Protein AF-A0A4Y1Z968-F1 (afdb_monomer_lite)

Radius of gyration: 18.87 Å; chains: 1; bounding box: 41×51×51 Å

Foldseek 3Di:
DFAWDWDDLPQDTDTAGWDDWDADPVRHTFWTFGDAPDWDWGQAPFGIATFHRTFGADPVSDTFDTAGPAWDWTAALQGTATFHDPPPPSPHNNDYAWGADPVRHTFKHWGQWKWKWKQALVRDTDIAHWDWDQDPVPRPDTDTHTWMWGDDPVVQWIWIDNPPDTDIGGSPRMHIDMDTDDDPVPPDDPVNCPPDPPPVPDDDD

pLDDT: mean 87.81, std 15.98, range [29.86, 98.5]

Structure (mmCIF, N/CA/C/O backbone):
data_AF-A0A4Y1Z968-F1
#
_entry.id   AF-A0A4Y1Z968-F1
#
loop_
_atom_site.group_PDB
_atom_site.id
_atom_site.type_symbol
_atom_site.label_atom_id
_atom_site.label_alt_id
_atom_site.label_comp_id
_atom_site.label_asym_id
_atom_site.label_entity_id
_atom_site.label_seq_id
_atom_site.pdbx_PDB_ins_code
_atom_site.Cartn_x
_atom_site.Cartn_y
_atom_site.Cartn_z
_atom_site.occupancy
_atom_site.B_iso_or_equiv
_atom_site.auth_seq_id
_atom_site.auth_comp_id
_atom_site.auth_asym_id
_atom_site.auth_atom_id
_atom_site.pdbx_PDB_model_num
ATOM 1 N N . MET A 1 1 ? 20.801 8.701 -24.330 1.00 54.19 1 MET A N 1
ATOM 2 C CA . MET A 1 1 ? 19.571 8.103 -24.886 1.00 54.19 1 MET A CA 1
ATOM 3 C C . MET A 1 1 ? 19.069 7.093 -23.875 1.00 54.19 1 MET A C 1
ATOM 5 O O . MET A 1 1 ? 19.786 6.142 -23.599 1.00 54.19 1 MET A O 1
ATOM 9 N N . GLN A 1 2 ? 17.920 7.345 -23.254 1.00 78.19 2 GLN A N 1
ATOM 10 C CA . GLN A 1 2 ? 17.302 6.386 -22.341 1.00 78.19 2 GLN A CA 1
ATOM 11 C C . GLN A 1 2 ? 16.386 5.481 -23.170 1.00 78.19 2 GLN A C 1
ATOM 13 O O . GLN A 1 2 ? 15.552 5.982 -23.922 1.00 78.19 2 GLN A O 1
ATOM 18 N N . ILE A 1 3 ? 16.610 4.168 -23.112 1.00 90.75 3 ILE A N 1
ATOM 19 C CA . ILE A 1 3 ? 15.850 3.190 -23.896 1.00 90.75 3 ILE A CA 1
ATOM 20 C C . ILE A 1 3 ? 14.833 2.533 -22.959 1.00 90.75 3 ILE A C 1
ATOM 22 O O . ILE A 1 3 ? 15.246 1.935 -21.965 1.00 90.75 3 ILE A O 1
ATOM 26 N N . PRO A 1 4 ? 13.525 2.622 -23.249 1.00 95.12 4 PRO A N 1
ATOM 27 C CA . PRO A 1 4 ? 12.516 1.966 -22.432 1.00 95.12 4 PRO A CA 1
ATOM 28 C C . PRO A 1 4 ? 12.614 0.448 -22.566 1.00 95.12 4 PRO A C 1
ATOM 30 O O . PRO A 1 4 ? 12.749 -0.085 -23.672 1.00 95.12 4 PRO A O 1
ATOM 33 N N . LEU A 1 5 ? 12.498 -0.242 -21.436 1.00 96.56 5 LEU A N 1
ATOM 34 C CA . LEU A 1 5 ? 12.487 -1.699 -21.358 1.00 96.56 5 LEU A CA 1
ATOM 35 C C . LEU A 1 5 ? 11.046 -2.201 -21.320 1.00 96.56 5 LEU A C 1
ATOM 37 O O . LEU A 1 5 ? 10.151 -1.515 -20.831 1.00 96.56 5 LEU A O 1
ATOM 41 N N . THR A 1 6 ? 10.816 -3.393 -21.867 1.00 97.00 6 THR A N 1
ATOM 42 C CA . THR A 1 6 ? 9.514 -4.070 -21.807 1.00 97.00 6 THR A CA 1
ATOM 43 C C . THR A 1 6 ? 9.616 -5.257 -20.867 1.00 97.00 6 THR A C 1
ATOM 45 O O . THR A 1 6 ? 10.515 -6.079 -21.027 1.00 97.00 6 THR A O 1
ATOM 48 N N . PHE A 1 7 ? 8.677 -5.355 -19.930 1.00 96.12 7 PHE A N 1
ATOM 49 C CA . PHE A 1 7 ? 8.547 -6.488 -19.019 1.00 96.12 7 PHE A CA 1
ATOM 50 C C . PHE A 1 7 ? 7.208 -7.173 -19.239 1.00 96.12 7 PHE A C 1
ATOM 52 O O . PHE A 1 7 ? 6.200 -6.514 -19.501 1.00 96.12 7 PHE A O 1
ATOM 59 N N . ASP A 1 8 ? 7.216 -8.493 -19.103 1.00 95.12 8 ASP A N 1
ATOM 60 C CA . ASP A 1 8 ? 6.032 -9.341 -19.076 1.00 95.12 8 ASP A CA 1
ATOM 61 C C . ASP A 1 8 ? 6.202 -10.324 -17.913 1.00 95.12 8 ASP A C 1
ATOM 63 O O . ASP A 1 8 ? 7.074 -11.191 -17.948 1.00 95.12 8 ASP A O 1
ATOM 67 N N . LEU A 1 9 ? 5.441 -10.106 -16.840 1.00 90.75 9 LEU A N 1
ATOM 68 C CA . LEU A 1 9 ? 5.544 -10.844 -15.574 1.00 90.75 9 LEU A CA 1
ATOM 69 C C . LEU A 1 9 ? 4.302 -11.711 -15.314 1.00 90.75 9 LEU A C 1
ATOM 71 O O . LEU A 1 9 ? 4.049 -12.121 -14.185 1.00 90.75 9 LEU A O 1
ATOM 75 N N . GLY A 1 10 ? 3.472 -11.947 -16.335 1.00 85.69 10 GLY A N 1
ATOM 76 C CA . GLY A 1 10 ? 2.240 -12.736 -16.236 1.00 85.69 10 GLY A CA 1
ATOM 77 C C . GLY A 1 10 ? 1.051 -11.993 -15.611 1.00 85.69 10 GLY A C 1
ATOM 78 O O . GLY A 1 10 ? -0.050 -12.058 -16.150 1.00 85.69 10 GLY A O 1
ATOM 79 N N . PHE A 1 11 ? 1.252 -11.241 -14.522 1.00 83.56 11 PHE A N 1
ATOM 80 C CA . PHE A 1 11 ? 0.207 -10.386 -13.925 1.00 83.56 11 PHE A CA 1
ATOM 81 C C . PHE A 1 11 ? 0.208 -8.952 -14.484 1.00 83.56 11 PHE A C 1
ATOM 83 O O . PHE A 1 11 ? -0.772 -8.218 -14.340 1.00 83.56 11 PHE A O 1
ATOM 90 N N . ILE A 1 12 ? 1.300 -8.555 -15.142 1.00 92.25 12 ILE A N 1
ATOM 91 C CA . ILE A 1 12 ? 1.469 -7.243 -15.761 1.00 92.25 12 ILE A CA 1
ATOM 92 C C . ILE A 1 12 ? 2.382 -7.338 -16.985 1.00 92.25 12 ILE A C 1
ATOM 94 O O . ILE A 1 12 ? 3.384 -8.055 -16.977 1.00 92.25 12 ILE A O 1
ATOM 98 N N . ARG A 1 13 ? 2.057 -6.554 -18.016 1.00 95.38 13 ARG A N 1
ATOM 99 C CA . ARG A 1 13 ? 2.953 -6.251 -19.130 1.00 95.38 13 ARG A CA 1
ATOM 100 C C . ARG A 1 13 ? 3.028 -4.743 -19.312 1.00 95.38 13 ARG A C 1
ATOM 102 O O . ARG A 1 13 ? 1.995 -4.096 -19.467 1.00 95.38 13 ARG A O 1
ATOM 109 N N . PHE A 1 14 ? 4.233 -4.186 -19.306 1.00 96.38 14 PHE A N 1
ATOM 110 C CA . PHE A 1 14 ? 4.437 -2.742 -19.426 1.00 96.38 14 PHE A CA 1
ATOM 111 C C . PHE A 1 14 ? 5.738 -2.407 -20.152 1.00 96.38 14 PHE A C 1
ATOM 113 O O . PHE A 1 14 ? 6.630 -3.245 -20.299 1.00 96.38 14 PHE A O 1
ATOM 120 N N . LYS A 1 15 ? 5.828 -1.157 -20.608 1.00 97.19 15 LYS A N 1
ATOM 121 C CA . LYS A 1 15 ? 7.019 -0.575 -21.219 1.00 97.19 15 LYS A CA 1
ATOM 122 C C . LYS A 1 15 ? 7.285 0.778 -20.570 1.00 97.19 15 LYS A C 1
ATOM 124 O O . LYS A 1 15 ? 6.412 1.634 -20.638 1.00 97.19 15 LYS A O 1
ATOM 129 N N . ALA A 1 16 ? 8.457 0.945 -19.964 1.00 97.00 16 ALA A N 1
ATOM 130 C CA . ALA A 1 16 ? 8.825 2.156 -19.229 1.00 97.00 16 ALA A CA 1
ATOM 131 C C . ALA A 1 16 ? 10.347 2.355 -19.211 1.00 97.00 16 ALA A C 1
ATOM 133 O O . ALA A 1 16 ? 11.117 1.415 -19.448 1.00 97.00 16 ALA A O 1
ATOM 134 N N . LEU A 1 17 ? 10.789 3.575 -18.917 1.00 97.12 17 LEU A N 1
ATOM 135 C CA . LEU A 1 17 ? 12.163 3.833 -18.496 1.00 97.12 17 LEU A CA 1
ATOM 136 C C . LEU A 1 17 ? 12.394 3.297 -17.076 1.00 97.12 17 LEU A C 1
ATOM 138 O O . LEU A 1 17 ? 11.550 3.446 -16.194 1.00 97.12 17 LEU A O 1
ATOM 142 N N . ILE A 1 18 ? 13.548 2.667 -16.853 1.00 95.50 18 ILE A N 1
ATOM 143 C CA . ILE A 1 18 ? 13.861 1.945 -15.613 1.00 95.50 18 ILE A CA 1
ATOM 144 C C . ILE A 1 18 ? 15.130 2.519 -14.997 1.00 95.50 18 ILE A C 1
ATOM 146 O O . ILE A 1 18 ? 16.144 2.654 -15.682 1.00 95.50 18 ILE A O 1
ATOM 150 N N . SER A 1 19 ? 15.075 2.816 -13.702 1.00 94.19 19 SER A N 1
ATOM 151 C CA . SER A 1 19 ? 16.232 3.257 -12.918 1.00 94.19 19 SER A CA 1
ATOM 152 C C . SER A 1 19 ? 17.032 2.073 -12.383 1.00 94.19 19 SER A C 1
ATOM 154 O O . SER A 1 19 ? 18.259 2.106 -12.375 1.00 94.19 19 SER A O 1
ATOM 156 N N . CYS A 1 20 ? 16.342 1.029 -11.915 1.00 94.50 20 CYS A N 1
ATOM 157 C CA . CYS A 1 20 ? 16.971 -0.117 -11.266 1.00 94.50 20 CYS A CA 1
ATOM 158 C C . CYS A 1 20 ? 16.104 -1.376 -11.387 1.00 94.50 20 CYS A C 1
ATOM 160 O O . CYS A 1 20 ? 14.877 -1.298 -11.326 1.00 94.50 20 CYS A O 1
ATOM 162 N N . VAL A 1 21 ? 16.750 -2.536 -11.506 1.00 95.75 21 VAL A N 1
ATOM 163 C CA . VAL A 1 21 ? 16.129 -3.850 -11.306 1.00 95.75 21 VAL A CA 1
ATOM 164 C C . VAL A 1 21 ? 16.927 -4.567 -10.224 1.00 95.75 21 VAL A C 1
ATOM 166 O O . VAL A 1 21 ? 18.123 -4.802 -10.398 1.00 95.75 21 VAL A O 1
ATOM 169 N N . ALA A 1 22 ? 16.276 -4.910 -9.115 1.00 96.12 22 ALA A N 1
ATOM 170 C CA . ALA A 1 22 ? 16.875 -5.721 -8.063 1.00 96.12 22 ALA A CA 1
ATOM 171 C C . ALA A 1 22 ? 16.480 -7.188 -8.248 1.00 96.12 22 ALA A C 1
ATOM 173 O O . ALA A 1 22 ? 15.349 -7.490 -8.634 1.00 96.12 22 ALA A O 1
ATOM 174 N N . LEU A 1 23 ? 17.399 -8.101 -7.934 1.00 96.88 23 LEU A N 1
ATOM 175 C CA . LEU A 1 23 ? 17.188 -9.544 -8.039 1.00 96.88 23 LEU A CA 1
ATOM 176 C C . LEU A 1 23 ? 17.302 -10.212 -6.667 1.00 96.88 23 LEU A C 1
ATOM 178 O O . LEU A 1 23 ? 18.080 -9.790 -5.807 1.00 96.88 23 LEU A O 1
ATOM 182 N N . TRP A 1 24 ? 16.552 -11.290 -6.482 1.00 96.75 24 TRP A N 1
ATOM 183 C CA . TRP A 1 24 ? 16.793 -12.267 -5.430 1.00 96.75 24 TRP A CA 1
ATOM 184 C C . TRP A 1 24 ? 18.044 -13.100 -5.742 1.00 96.75 24 TRP A C 1
ATOM 186 O O . TRP A 1 24 ? 18.586 -13.073 -6.848 1.00 96.75 24 TRP A O 1
ATOM 196 N N . LYS A 1 25 ? 18.517 -13.875 -4.758 1.00 96.69 25 LYS A N 1
ATOM 197 C CA . LYS A 1 25 ? 19.730 -14.703 -4.906 1.00 96.69 25 LYS A CA 1
ATOM 198 C C . LYS A 1 25 ? 19.618 -15.766 -6.002 1.00 96.69 25 LYS A C 1
ATOM 200 O O . LYS A 1 25 ? 20.639 -16.171 -6.543 1.00 96.69 25 LYS A O 1
ATOM 205 N N . ASP A 1 26 ? 18.407 -16.226 -6.299 1.00 96.62 26 ASP A N 1
ATOM 206 C CA . ASP A 1 26 ? 18.127 -17.201 -7.358 1.00 96.62 26 ASP A CA 1
ATOM 207 C C . ASP A 1 26 ? 17.988 -16.564 -8.753 1.00 96.62 26 ASP A C 1
ATOM 209 O O . ASP A 1 26 ? 17.758 -17.274 -9.729 1.00 96.62 26 ASP A O 1
ATOM 213 N N . GLY A 1 27 ? 18.137 -15.239 -8.858 1.00 95.62 27 GLY A N 1
ATOM 214 C CA . GLY A 1 27 ? 18.009 -14.488 -10.105 1.00 95.62 27 GLY A CA 1
ATOM 215 C C . GLY A 1 27 ? 16.581 -14.058 -10.446 1.00 95.62 27 GLY A C 1
ATOM 216 O O . GLY A 1 27 ? 16.400 -13.359 -11.442 1.00 95.62 27 GLY A O 1
ATOM 217 N N . SER A 1 28 ? 15.574 -14.420 -9.643 1.00 95.88 28 SER A N 1
ATOM 218 C CA . SER A 1 28 ? 14.214 -13.896 -9.811 1.00 95.88 28 SER A CA 1
ATOM 219 C C . SER A 1 28 ? 14.153 -12.396 -9.493 1.00 95.88 28 SER A C 1
ATOM 221 O O . SER A 1 28 ? 14.960 -11.870 -8.724 1.00 95.88 28 SER A O 1
ATOM 223 N N . ILE A 1 29 ? 13.212 -11.675 -10.109 1.00 96.38 29 ILE A N 1
ATOM 224 C CA . ILE A 1 29 ? 13.069 -10.226 -9.909 1.00 96.38 29 ILE A CA 1
ATOM 225 C C .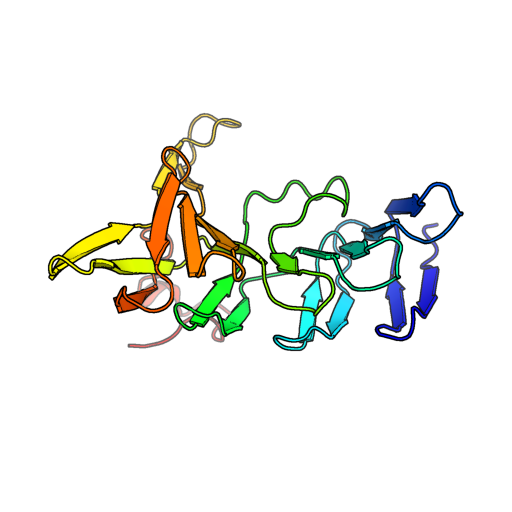 ILE A 1 29 ? 12.534 -9.961 -8.502 1.00 96.38 29 ILE A C 1
ATOM 227 O O . ILE A 1 29 ? 11.497 -10.491 -8.114 1.00 96.38 29 ILE A O 1
ATOM 231 N N . ARG A 1 30 ? 13.234 -9.102 -7.761 1.00 96.94 30 ARG A N 1
ATOM 232 C CA . ARG A 1 30 ? 12.814 -8.605 -6.449 1.00 96.94 30 ARG A CA 1
ATOM 233 C C . ARG A 1 30 ? 12.056 -7.293 -6.555 1.00 96.94 30 ARG A C 1
ATOM 235 O O . ARG A 1 30 ? 11.047 -7.122 -5.886 1.00 96.94 30 ARG A O 1
ATOM 242 N N . SER A 1 31 ? 12.533 -6.363 -7.370 1.00 96.94 31 SER A N 1
ATOM 243 C CA . SER A 1 31 ? 11.847 -5.092 -7.586 1.00 96.94 31 SER A CA 1
ATOM 244 C C . SER A 1 31 ? 12.264 -4.460 -8.902 1.00 96.94 31 SER A C 1
ATOM 246 O O . SER A 1 31 ? 13.355 -4.710 -9.426 1.00 96.94 31 SER A O 1
ATOM 248 N N . ILE A 1 32 ? 11.374 -3.635 -9.442 1.00 96.88 32 ILE A N 1
ATOM 249 C CA . ILE A 1 32 ? 11.642 -2.803 -10.612 1.00 96.88 32 ILE A CA 1
ATOM 250 C C . ILE A 1 32 ? 11.371 -1.368 -10.199 1.00 96.88 32 ILE A C 1
ATOM 252 O O . ILE A 1 32 ? 10.239 -1.028 -9.873 1.00 96.88 32 ILE A O 1
ATOM 256 N N . THR A 1 33 ? 12.410 -0.536 -10.221 1.00 96.75 33 THR A N 1
ATOM 257 C CA . THR A 1 33 ? 12.315 0.898 -9.942 1.00 96.75 33 THR A CA 1
ATOM 258 C C . THR A 1 33 ? 12.200 1.662 -11.254 1.00 96.75 33 THR A C 1
ATOM 260 O O . THR A 1 33 ? 13.087 1.585 -12.108 1.00 96.75 33 THR A O 1
ATOM 263 N N . LEU A 1 34 ? 11.113 2.403 -11.413 1.00 96.06 34 LEU A N 1
ATOM 264 C CA . LEU A 1 34 ? 10.825 3.221 -12.581 1.00 96.06 34 LEU A CA 1
ATOM 265 C C . LEU A 1 34 ? 11.700 4.477 -12.615 1.00 96.06 34 LEU A C 1
ATOM 267 O O . LEU A 1 34 ? 12.210 4.946 -11.594 1.00 96.06 34 LEU A O 1
ATOM 271 N N . PHE A 1 35 ? 11.899 5.024 -13.808 1.00 95.00 35 PHE A N 1
ATOM 272 C CA . PHE A 1 35 ? 12.502 6.344 -13.950 1.00 95.00 35 PHE A CA 1
ATOM 273 C C . PHE A 1 35 ? 11.551 7.429 -13.417 1.00 95.00 35 PHE A C 1
ATOM 275 O O . PHE A 1 35 ? 10.335 7.278 -13.555 1.00 95.00 35 PHE A O 1
ATOM 282 N N . PRO A 1 36 ? 12.050 8.522 -12.809 1.00 92.25 36 PRO A N 1
ATOM 283 C CA . PRO A 1 36 ? 11.187 9.604 -12.347 1.00 92.25 36 PRO A CA 1
ATOM 284 C C . PRO A 1 36 ? 10.221 10.095 -13.437 1.00 92.25 36 PRO A C 1
ATOM 286 O O . PRO A 1 36 ? 10.636 10.400 -14.554 1.00 92.25 36 PRO A O 1
ATOM 289 N N . GLY A 1 37 ? 8.931 10.168 -13.100 1.00 92.06 37 GLY A N 1
ATOM 290 C CA . GLY A 1 37 ? 7.851 10.567 -14.013 1.00 92.06 37 GLY A CA 1
ATOM 291 C C . GLY A 1 37 ? 7.184 9.417 -14.778 1.00 92.06 37 GLY A C 1
ATOM 292 O O . GLY A 1 37 ? 6.096 9.613 -15.313 1.00 92.06 37 GLY A O 1
ATOM 293 N N . GLU A 1 38 ? 7.774 8.221 -14.798 1.00 95.88 38 GLU A N 1
ATOM 294 C CA . GLU A 1 38 ? 7.121 7.030 -15.346 1.00 95.88 38 GLU A CA 1
ATOM 295 C C . GLU A 1 38 ? 6.018 6.530 -14.409 1.00 95.88 38 GLU A C 1
ATOM 297 O O . GLU A 1 38 ? 6.172 6.492 -13.184 1.00 95.88 38 GLU A O 1
ATOM 302 N N . VAL A 1 39 ? 4.908 6.104 -15.011 1.00 96.75 39 VAL A N 1
ATOM 303 C CA . VAL A 1 39 ? 3.757 5.529 -14.314 1.00 96.75 39 VAL A CA 1
ATOM 304 C C . VAL A 1 39 ? 3.289 4.301 -15.078 1.00 96.75 39 VAL A C 1
ATOM 306 O O . VAL A 1 39 ? 3.116 4.343 -16.296 1.00 96.75 39 VAL A O 1
ATOM 309 N N . ILE A 1 40 ? 3.054 3.208 -14.358 1.00 97.19 40 ILE A N 1
ATOM 310 C CA . ILE A 1 40 ? 2.527 1.962 -14.927 1.00 97.19 40 ILE A CA 1
ATOM 311 C C . ILE A 1 40 ? 1.264 1.542 -14.183 1.00 97.19 40 ILE A C 1
ATOM 313 O O . ILE A 1 40 ? 1.147 1.772 -12.985 1.00 97.19 40 ILE A O 1
ATOM 317 N N . ASN A 1 41 ? 0.326 0.891 -14.868 1.00 96.31 41 ASN A N 1
ATOM 318 C CA . ASN A 1 41 ? -0.872 0.349 -14.224 1.00 96.31 41 ASN A CA 1
ATOM 319 C C . ASN A 1 41 ? -0.641 -1.107 -13.822 1.00 96.31 41 ASN A C 1
ATOM 321 O O . ASN A 1 41 ? -0.371 -1.952 -14.677 1.00 96.31 41 ASN A O 1
ATOM 325 N N . ILE A 1 42 ? -0.776 -1.394 -12.530 1.00 95.69 42 ILE A N 1
ATOM 326 C CA . ILE A 1 42 ? -0.610 -2.726 -11.954 1.00 95.69 42 ILE A CA 1
ATOM 327 C C . ILE A 1 42 ? -1.978 -3.269 -11.558 1.00 95.69 42 ILE A C 1
ATOM 329 O O . ILE A 1 42 ? -2.719 -2.627 -10.815 1.00 95.69 42 ILE A O 1
ATOM 333 N N . LYS A 1 43 ? -2.300 -4.475 -12.033 1.00 93.62 43 LYS A N 1
ATOM 334 C CA . LYS A 1 43 ? -3.490 -5.200 -11.587 1.00 93.62 43 LYS A CA 1
ATOM 335 C C . LYS A 1 43 ? -3.245 -5.756 -10.192 1.00 93.62 43 LYS A C 1
ATOM 337 O O . LYS A 1 43 ? -2.293 -6.509 -9.992 1.00 93.62 43 LYS A O 1
ATOM 342 N N . THR A 1 44 ? -4.110 -5.416 -9.246 1.00 94.44 44 THR A N 1
ATOM 343 C CA . THR A 1 44 ? -4.046 -5.929 -7.873 1.00 94.44 44 THR A CA 1
ATOM 344 C C . THR A 1 44 ? -5.369 -6.574 -7.472 1.00 94.44 44 THR A C 1
ATOM 346 O O . THR A 1 44 ? -6.390 -6.426 -8.145 1.00 94.44 44 THR A O 1
ATOM 349 N N . SER A 1 45 ? -5.371 -7.272 -6.341 1.00 92.88 45 SER A N 1
ATOM 350 C CA . SER A 1 45 ? -6.583 -7.826 -5.721 1.00 92.88 45 SER A CA 1
ATOM 351 C C . SER A 1 45 ? -7.615 -6.762 -5.321 1.00 92.88 45 SER A C 1
ATOM 353 O O . SER A 1 45 ? -8.792 -7.084 -5.174 1.00 92.88 45 SER A O 1
ATOM 355 N N . VAL A 1 46 ? -7.187 -5.506 -5.144 1.00 94.25 46 VAL A N 1
ATOM 356 C CA . VAL A 1 46 ? -8.034 -4.376 -4.731 1.00 94.25 46 VAL A CA 1
ATOM 357 C C . VAL A 1 46 ? -8.351 -3.417 -5.884 1.00 94.25 46 VAL A C 1
ATOM 359 O O . VAL A 1 46 ? -8.926 -2.354 -5.655 1.00 94.25 46 VAL A O 1
ATOM 362 N N . GLY A 1 47 ? -8.016 -3.802 -7.120 1.00 93.38 47 GLY A N 1
ATOM 363 C CA . GLY A 1 47 ? -8.261 -3.035 -8.342 1.00 93.38 47 GLY A CA 1
ATOM 364 C C . GLY A 1 47 ? -6.986 -2.689 -9.110 1.00 93.38 47 GLY A C 1
ATOM 365 O O . GLY A 1 47 ? -5.875 -3.050 -8.715 1.00 93.38 47 GLY A O 1
ATOM 366 N N . ASP A 1 48 ? -7.150 -1.985 -10.225 1.00 94.25 48 ASP A N 1
ATOM 367 C CA . ASP A 1 48 ? -6.027 -1.484 -11.017 1.00 94.25 48 ASP A CA 1
ATOM 368 C C . ASP A 1 48 ? -5.463 -0.221 -10.357 1.00 94.25 48 ASP A C 1
ATOM 370 O O . ASP A 1 48 ? -6.196 0.739 -10.108 1.00 94.25 48 ASP A O 1
ATOM 374 N N . ILE A 1 49 ? -4.161 -0.221 -10.069 1.00 96.62 49 ILE A N 1
ATOM 375 C CA . ILE A 1 49 ? -3.481 0.895 -9.410 1.00 96.62 49 ILE A CA 1
ATOM 376 C C . ILE A 1 49 ? -2.386 1.432 -10.324 1.00 96.62 49 ILE A C 1
ATOM 378 O O . ILE A 1 49 ? -1.480 0.702 -10.727 1.00 96.62 49 ILE A O 1
ATOM 382 N N . ALA A 1 50 ? -2.458 2.728 -10.625 1.00 97.12 50 ALA A N 1
ATOM 383 C CA . ALA A 1 50 ? -1.354 3.454 -11.233 1.00 97.12 50 ALA A CA 1
ATOM 384 C C . ALA A 1 50 ? -0.224 3.570 -10.205 1.00 97.12 50 ALA A C 1
ATOM 386 O O . ALA A 1 50 ? -0.417 4.168 -9.148 1.00 97.12 50 ALA A O 1
ATOM 387 N N . ALA A 1 51 ? 0.934 2.991 -10.500 1.00 96.50 51 ALA A N 1
ATOM 388 C CA . ALA A 1 51 ? 2.101 2.989 -9.635 1.00 96.50 51 ALA A CA 1
ATOM 389 C C . ALA A 1 51 ? 3.152 3.981 -10.143 1.00 96.50 51 ALA A C 1
ATOM 391 O O . ALA A 1 51 ? 3.517 3.958 -11.323 1.00 96.50 51 ALA A O 1
ATOM 392 N N . ARG A 1 52 ? 3.651 4.823 -9.235 1.00 94.62 52 ARG A N 1
ATOM 393 C CA . ARG A 1 52 ? 4.883 5.607 -9.405 1.00 94.62 52 ARG A CA 1
ATOM 394 C C . ARG A 1 52 ? 6.030 4.876 -8.719 1.00 94.62 52 ARG A C 1
ATOM 396 O O . ARG A 1 52 ? 5.787 3.999 -7.902 1.00 94.62 52 ARG A O 1
ATOM 403 N N . ASN A 1 53 ? 7.273 5.243 -9.016 1.00 93.38 53 ASN A N 1
ATOM 404 C CA . ASN A 1 53 ? 8.502 4.672 -8.438 1.00 93.38 53 ASN A CA 1
ATOM 405 C C . ASN A 1 53 ? 8.752 3.187 -8.751 1.00 93.38 53 ASN A C 1
ATOM 407 O O . ASN A 1 53 ? 9.904 2.821 -8.950 1.00 93.38 53 ASN A O 1
ATOM 411 N N . GLY A 1 54 ? 7.723 2.342 -8.845 1.00 94.88 54 GLY A N 1
ATOM 412 C CA . GLY A 1 54 ? 7.821 0.929 -9.183 1.00 94.88 54 GLY A CA 1
ATOM 413 C C . GLY A 1 54 ? 7.039 0.015 -8.245 1.00 94.88 54 GLY A C 1
ATOM 414 O O . GLY A 1 54 ? 6.040 0.413 -7.648 1.00 94.88 54 GLY A O 1
ATOM 415 N N . PHE A 1 55 ? 7.485 -1.236 -8.167 1.00 97.31 55 PHE A N 1
ATOM 416 C CA . PHE A 1 55 ? 6.901 -2.274 -7.318 1.00 97.31 55 PHE A CA 1
ATOM 417 C C . PHE A 1 55 ? 7.947 -3.315 -6.894 1.00 97.31 55 PHE A C 1
ATOM 419 O O . PHE A 1 55 ? 8.984 -3.472 -7.552 1.00 97.31 55 PHE A O 1
ATOM 426 N N . SER A 1 56 ? 7.646 -4.051 -5.823 1.00 97.50 56 SER A N 1
ATOM 427 C CA . SER A 1 56 ? 8.412 -5.212 -5.360 1.00 97.50 56 SER A CA 1
ATOM 428 C C . SER A 1 56 ? 7.609 -6.508 -5.464 1.00 97.50 56 SER A C 1
ATOM 430 O O . SER A 1 56 ? 6.374 -6.508 -5.499 1.00 97.50 56 SER A O 1
ATOM 432 N N . LEU A 1 57 ? 8.329 -7.624 -5.526 1.00 97.06 57 LEU A N 1
ATOM 433 C CA . LEU A 1 57 ? 7.798 -8.971 -5.647 1.00 97.06 57 LEU A CA 1
ATOM 434 C C . LEU A 1 57 ? 8.376 -9.871 -4.567 1.00 97.06 57 LEU A C 1
ATOM 436 O O . LEU A 1 57 ? 9.580 -9.859 -4.284 1.00 97.06 57 LEU A O 1
ATOM 440 N N . TYR A 1 58 ? 7.527 -10.757 -4.060 1.00 96.75 58 TYR A N 1
ATOM 441 C CA . TYR A 1 58 ? 7.999 -11.928 -3.348 1.00 96.75 58 TYR A CA 1
ATOM 442 C C . TYR A 1 58 ? 8.862 -12.791 -4.268 1.00 96.75 58 TYR A C 1
ATOM 444 O O . TYR A 1 58 ? 8.676 -12.815 -5.481 1.00 96.75 58 TYR A O 1
ATOM 452 N N . GLN A 1 59 ? 9.767 -13.578 -3.687 1.00 96.06 59 GLN A N 1
ATOM 453 C CA . GLN A 1 59 ? 10.583 -14.532 -4.448 1.00 96.06 59 GLN A CA 1
ATOM 454 C C . GLN A 1 59 ? 9.733 -15.540 -5.249 1.00 96.06 59 GLN A C 1
ATOM 456 O O . GLN A 1 59 ? 10.163 -16.045 -6.278 1.00 96.06 59 GLN A O 1
ATOM 461 N N . SER A 1 60 ? 8.504 -15.813 -4.799 1.00 94.62 60 SER A N 1
ATOM 462 C CA . SER A 1 60 ? 7.527 -16.649 -5.507 1.00 94.62 60 SER A CA 1
ATOM 463 C C . SER A 1 60 ? 6.831 -15.944 -6.689 1.00 94.62 60 SER A C 1
ATOM 465 O O . SER A 1 60 ? 6.121 -16.598 -7.448 1.00 94.62 60 SER A O 1
ATOM 467 N N . GLY A 1 61 ? 7.090 -14.649 -6.901 1.00 94.44 61 GLY A N 1
ATOM 468 C CA . GLY A 1 61 ? 6.642 -13.861 -8.052 1.00 94.44 61 GLY A CA 1
ATOM 469 C C . GLY A 1 61 ? 5.377 -13.032 -7.824 1.00 94.44 61 GLY A C 1
ATOM 470 O O . GLY A 1 61 ? 5.034 -12.215 -8.676 1.00 94.44 61 GLY A O 1
ATOM 471 N N . GLU A 1 62 ? 4.681 -13.205 -6.699 1.00 95.75 62 GLU A N 1
ATOM 472 C CA . GLU A 1 62 ? 3.504 -12.403 -6.368 1.00 95.75 62 GLU A CA 1
ATOM 473 C C . GLU A 1 62 ? 3.890 -10.967 -5.988 1.00 95.75 62 GLU A C 1
ATOM 475 O O . GLU A 1 62 ? 4.946 -10.726 -5.396 1.00 95.75 62 GLU A O 1
ATOM 480 N N . LEU A 1 63 ? 2.998 -10.019 -6.292 1.00 96.56 63 LEU A N 1
ATOM 481 C CA . LEU A 1 63 ? 3.130 -8.619 -5.895 1.00 96.56 63 LEU A CA 1
ATOM 482 C C . LEU A 1 63 ? 3.259 -8.500 -4.373 1.00 96.56 63 LEU A C 1
ATOM 484 O O . LEU A 1 63 ? 2.362 -8.908 -3.639 1.00 96.56 63 LEU A O 1
ATOM 488 N N . GLU A 1 64 ? 4.363 -7.914 -3.918 1.00 97.44 64 GLU A N 1
ATOM 489 C CA . GLU A 1 64 ? 4.603 -7.631 -2.503 1.00 97.44 64 GLU A CA 1
ATOM 490 C C . GLU A 1 64 ? 4.215 -6.192 -2.176 1.00 97.44 64 GLU A C 1
ATOM 492 O O . GLU A 1 64 ? 3.504 -5.959 -1.205 1.00 97.44 64 GLU A O 1
ATOM 497 N N . SER A 1 65 ? 4.643 -5.211 -2.972 1.00 97.56 65 SER A N 1
ATOM 498 C CA . SER A 1 65 ? 4.308 -3.812 -2.704 1.00 97.56 65 SER A CA 1
ATOM 499 C C . SER A 1 65 ? 4.358 -2.934 -3.950 1.00 97.56 65 SER A C 1
ATOM 501 O O . SER A 1 65 ? 5.020 -3.277 -4.928 1.00 97.56 65 SER A O 1
ATOM 503 N N . LEU A 1 66 ? 3.665 -1.795 -3.915 1.00 97.19 66 LEU A N 1
ATOM 504 C CA . LEU A 1 66 ? 3.749 -0.736 -4.926 1.00 97.19 66 LEU A CA 1
ATOM 505 C C . LEU A 1 66 ? 3.494 0.633 -4.298 1.00 97.19 66 LEU A C 1
ATOM 507 O O . LEU A 1 66 ? 2.886 0.722 -3.230 1.00 97.19 66 LEU A O 1
ATOM 511 N N . GLU A 1 67 ? 3.944 1.699 -4.959 1.00 96.81 67 GLU A N 1
ATOM 512 C CA . GLU A 1 67 ? 3.671 3.075 -4.532 1.00 96.81 67 GLU A CA 1
ATOM 513 C C . GLU A 1 67 ? 2.628 3.715 -5.460 1.00 96.81 67 GLU A C 1
ATOM 515 O O . GLU A 1 67 ? 2.914 3.914 -6.644 1.00 96.81 67 GLU A O 1
ATOM 520 N N . PRO A 1 68 ? 1.417 4.051 -4.980 1.00 96.44 68 PRO A N 1
ATOM 521 C CA . PRO A 1 68 ? 0.411 4.703 -5.810 1.00 96.44 68 PRO A CA 1
ATOM 522 C C . PRO A 1 68 ? 0.897 6.040 -6.389 1.00 96.44 68 PRO A C 1
ATOM 524 O O . PRO A 1 68 ? 1.510 6.862 -5.706 1.00 96.44 68 PRO A O 1
ATOM 527 N N . ALA A 1 69 ? 0.588 6.287 -7.662 1.00 95.69 69 ALA A N 1
ATOM 528 C CA . ALA A 1 69 ? 0.922 7.527 -8.364 1.00 95.69 69 ALA A CA 1
ATOM 529 C C . ALA A 1 69 ? 0.118 8.741 -7.863 1.00 95.69 69 ALA A C 1
ATOM 531 O O . ALA A 1 69 ? 0.528 9.882 -8.063 1.00 95.69 69 ALA A O 1
ATOM 532 N N . GLY A 1 70 ? -1.008 8.490 -7.199 1.00 93.00 70 GLY A N 1
ATOM 533 C CA . GLY A 1 70 ? -1.865 9.481 -6.563 1.00 93.00 70 GLY A CA 1
ATOM 534 C C . GLY A 1 70 ? -2.831 8.810 -5.581 1.00 93.00 70 GLY A C 1
ATOM 535 O O . GLY A 1 70 ? -2.752 7.593 -5.398 1.00 93.00 70 GLY A O 1
ATOM 536 N N . PRO A 1 71 ? -3.749 9.572 -4.965 1.00 93.94 71 PRO A N 1
ATOM 537 C CA . PRO A 1 71 ? -4.733 9.032 -4.031 1.00 93.94 71 PRO A CA 1
ATOM 538 C C . PRO A 1 71 ? -5.651 7.976 -4.660 1.00 93.94 71 PRO A C 1
ATOM 540 O O . PRO A 1 71 ? -6.345 8.252 -5.640 1.00 93.94 71 PRO A O 1
ATOM 543 N N . VAL A 1 72 ? -5.691 6.774 -4.072 1.00 94.94 72 VAL A N 1
ATOM 544 C CA . VAL A 1 72 ? -6.543 5.659 -4.532 1.00 94.94 72 VAL A CA 1
ATOM 545 C C . VAL A 1 72 ? -7.433 5.152 -3.403 1.00 94.94 72 VAL A C 1
ATOM 547 O O . VAL A 1 72 ? -6.947 4.783 -2.338 1.00 94.94 72 VAL A O 1
ATOM 550 N N . LEU A 1 73 ? -8.747 5.096 -3.643 1.00 96.06 73 LEU A N 1
ATOM 551 C CA . LEU A 1 73 ? -9.726 4.577 -2.686 1.00 96.06 73 LEU A CA 1
ATOM 552 C C . LEU A 1 73 ? -9.856 3.053 -2.805 1.00 96.06 73 LEU A C 1
ATOM 554 O O . LEU A 1 73 ? -10.489 2.566 -3.745 1.00 96.06 73 LEU A O 1
ATOM 558 N N . ILE A 1 74 ? -9.351 2.310 -1.822 1.00 95.69 74 ILE A N 1
ATOM 559 C CA . ILE A 1 74 ? -9.414 0.842 -1.809 1.00 95.69 74 ILE A CA 1
ATOM 560 C C . ILE A 1 74 ? -10.341 0.304 -0.707 1.00 95.69 74 ILE A C 1
ATOM 562 O O . ILE A 1 74 ? -10.513 0.955 0.327 1.00 95.69 74 ILE A O 1
ATOM 566 N N . PRO A 1 75 ? -10.947 -0.884 -0.887 1.00 95.88 75 PRO A N 1
ATOM 567 C CA . PRO A 1 75 ? -11.603 -1.600 0.203 1.00 95.88 75 PRO A CA 1
ATOM 568 C C . PRO A 1 75 ? -10.575 -2.219 1.164 1.00 95.88 75 PRO A C 1
ATOM 570 O O . PRO A 1 75 ? -9.583 -2.803 0.732 1.00 95.88 75 PRO A O 1
ATOM 573 N N . THR A 1 76 ? -10.842 -2.139 2.468 1.00 96.56 76 THR A N 1
ATOM 574 C CA . THR A 1 76 ? -10.058 -2.793 3.529 1.00 96.56 76 THR A CA 1
ATOM 575 C C . THR A 1 76 ? -10.991 -3.391 4.591 1.00 96.56 76 THR A C 1
ATOM 577 O O . THR A 1 76 ? -12.176 -3.043 4.613 1.00 96.56 76 THR A O 1
ATOM 580 N N . PRO A 1 77 ? -10.489 -4.250 5.498 1.00 96.06 77 PRO A N 1
ATOM 581 C CA . PRO A 1 77 ? -11.292 -4.801 6.592 1.00 96.06 77 PRO A CA 1
ATOM 582 C C . PRO A 1 77 ? -11.948 -3.756 7.507 1.00 96.06 77 PRO A C 1
ATOM 584 O O . PRO A 1 77 ? -12.999 -4.032 8.068 1.00 96.06 77 PRO A O 1
ATOM 587 N N . ILE A 1 78 ? -11.364 -2.558 7.630 1.00 96.94 78 ILE A N 1
ATOM 588 C CA . ILE A 1 78 ? -11.885 -1.477 8.489 1.00 96.94 78 ILE A CA 1
ATOM 589 C C . ILE A 1 78 ? -12.694 -0.424 7.718 1.00 96.94 78 ILE A C 1
ATOM 591 O O . ILE A 1 78 ? -13.017 0.631 8.256 1.00 96.94 78 ILE A O 1
ATOM 595 N N . GLY A 1 79 ? -13.002 -0.681 6.443 1.00 96.50 79 GLY A N 1
ATOM 596 C CA . GLY A 1 79 ? -13.718 0.243 5.565 1.00 96.50 79 GLY A CA 1
ATOM 597 C C . GLY A 1 79 ? -12.903 0.669 4.345 1.00 96.50 79 GLY A C 1
ATOM 598 O O . GLY A 1 79 ? -11.857 0.097 4.031 1.00 96.50 79 GLY A O 1
ATOM 599 N N . ARG A 1 80 ? -13.402 1.660 3.602 1.00 96.50 80 ARG A N 1
ATOM 600 C CA . ARG A 1 80 ? -12.714 2.168 2.407 1.00 96.50 80 ARG A CA 1
ATOM 601 C C . ARG A 1 80 ? -11.743 3.275 2.791 1.00 96.50 80 ARG A C 1
ATOM 603 O O . ARG A 1 80 ? -12.157 4.246 3.411 1.00 96.50 80 ARG A O 1
ATOM 610 N N . LEU A 1 81 ? -10.487 3.141 2.381 1.00 96.44 81 LEU A N 1
ATOM 611 C CA . LEU A 1 81 ? -9.411 4.080 2.695 1.00 96.44 81 LEU A CA 1
ATOM 612 C C . LEU A 1 81 ? -8.789 4.633 1.417 1.00 96.44 81 LEU A C 1
ATOM 614 O O . LEU A 1 81 ? -8.580 3.898 0.452 1.00 96.44 81 LEU A O 1
ATOM 618 N N . THR A 1 82 ? -8.489 5.925 1.425 1.00 96.00 82 THR A N 1
ATOM 619 C CA . THR A 1 82 ? -7.687 6.590 0.405 1.00 96.00 82 THR A CA 1
ATOM 620 C C . THR A 1 82 ? -6.215 6.402 0.751 1.00 96.00 82 THR A C 1
ATOM 622 O O . THR A 1 82 ? -5.727 6.959 1.735 1.00 96.00 82 THR A O 1
ATOM 625 N N . ILE A 1 83 ? -5.505 5.617 -0.051 1.00 94.50 83 ILE A N 1
ATOM 626 C CA . ILE A 1 83 ? -4.070 5.379 0.106 1.00 94.50 83 ILE A CA 1
ATOM 627 C C . ILE A 1 83 ? -3.302 6.425 -0.677 1.00 94.50 83 ILE A C 1
ATOM 629 O O . ILE A 1 83 ? -3.526 6.582 -1.880 1.00 94.50 83 ILE A O 1
ATOM 633 N N . PHE A 1 84 ? -2.380 7.089 0.011 1.00 92.25 84 PHE A N 1
ATOM 634 C CA . PHE A 1 84 ? -1.345 7.912 -0.593 1.00 92.25 84 PHE A CA 1
ATOM 635 C C . PHE A 1 84 ? -0.308 8.286 0.462 1.00 92.25 84 PHE A C 1
ATOM 637 O O . PHE A 1 84 ? -0.667 8.856 1.501 1.00 92.25 84 PHE A O 1
ATOM 644 N N . ASP A 1 85 ? 0.962 8.013 0.169 1.00 91.12 85 ASP A N 1
ATOM 645 C CA . ASP A 1 85 ? 2.086 8.507 0.956 1.00 91.12 85 ASP A CA 1
ATOM 646 C C . ASP A 1 85 ? 2.765 9.677 0.223 1.00 91.12 85 ASP A C 1
ATOM 648 O O . ASP A 1 85 ? 3.486 9.451 -0.756 1.00 91.12 85 ASP A O 1
ATOM 652 N N . PRO A 1 86 ? 2.538 10.936 0.641 1.00 82.88 86 PRO A N 1
ATOM 653 C CA . PRO A 1 86 ? 3.216 12.080 0.043 1.00 82.88 86 PRO A CA 1
ATOM 654 C C . PRO A 1 86 ? 4.730 12.073 0.311 1.00 82.88 86 PRO A C 1
ATOM 656 O O . PRO A 1 86 ? 5.467 12.654 -0.484 1.00 82.88 86 PRO A O 1
ATOM 659 N N . ASP A 1 87 ? 5.187 11.375 1.356 1.00 84.31 87 ASP A N 1
ATOM 660 C CA . ASP A 1 87 ? 6.575 11.363 1.829 1.00 84.31 87 ASP A CA 1
ATOM 661 C C . ASP A 1 87 ? 7.394 10.193 1.243 1.00 84.31 87 ASP A C 1
ATOM 663 O O . ASP A 1 87 ? 8.557 9.977 1.605 1.00 84.31 87 ASP A O 1
ATOM 667 N N . ALA A 1 88 ? 6.817 9.433 0.305 1.00 85.94 88 ALA A N 1
ATOM 668 C CA . ALA A 1 88 ? 7.503 8.338 -0.369 1.00 85.94 88 ALA A CA 1
ATOM 669 C C . ALA A 1 88 ? 8.746 8.839 -1.136 1.00 85.94 88 ALA A C 1
ATOM 671 O O . ALA A 1 88 ? 8.637 9.525 -2.153 1.00 85.94 88 ALA A O 1
ATOM 672 N N . LEU A 1 89 ? 9.942 8.440 -0.680 1.00 79.56 89 LEU A N 1
ATOM 673 C CA . LEU A 1 89 ? 11.234 8.913 -1.209 1.00 79.56 89 LEU A CA 1
ATOM 674 C C . LEU A 1 89 ? 11.473 8.577 -2.691 1.00 79.56 89 LEU A C 1
ATOM 676 O O . LEU A 1 89 ? 12.204 9.289 -3.373 1.00 79.56 89 LEU A O 1
ATOM 680 N N . GLY A 1 90 ? 10.933 7.453 -3.172 1.00 76.81 90 GLY A N 1
ATOM 681 C CA . GLY A 1 90 ? 11.051 7.026 -4.571 1.00 76.81 90 GLY A CA 1
ATOM 682 C C . GLY A 1 90 ? 12.457 6.666 -5.062 1.00 76.81 90 GLY A C 1
ATOM 683 O O . GLY A 1 90 ? 12.671 6.583 -6.267 1.00 76.81 90 GLY A O 1
ATOM 684 N N . ILE A 1 91 ? 13.417 6.432 -4.157 1.00 80.56 91 ILE A N 1
ATOM 685 C CA . ILE A 1 91 ? 14.795 6.051 -4.523 1.00 80.56 91 ILE A CA 1
ATOM 686 C C . ILE A 1 91 ? 14.842 4.613 -5.055 1.00 80.56 91 ILE A C 1
ATOM 688 O O . ILE A 1 91 ? 15.487 4.342 -6.066 1.00 80.56 91 ILE A O 1
ATOM 692 N N . THR A 1 92 ? 14.166 3.687 -4.372 1.00 85.31 92 THR A N 1
ATOM 693 C CA . THR A 1 92 ? 14.009 2.297 -4.810 1.00 85.31 92 THR A CA 1
ATOM 694 C C . THR A 1 92 ? 12.575 1.843 -4.600 1.00 85.31 92 THR A C 1
ATOM 696 O O . THR A 1 92 ? 11.893 2.296 -3.682 1.00 85.31 92 THR A O 1
ATOM 699 N N . ALA A 1 93 ? 12.140 0.896 -5.424 1.00 89.12 93 ALA A N 1
ATOM 700 C CA . ALA A 1 93 ? 10.840 0.249 -5.297 1.00 89.12 93 ALA A CA 1
ATOM 701 C C . ALA A 1 93 ? 10.795 -0.850 -4.216 1.00 89.12 93 ALA A C 1
ATOM 703 O O . ALA A 1 93 ? 9.832 -1.608 -4.164 1.00 89.12 93 ALA A O 1
ATOM 704 N N . ASP A 1 94 ? 11.817 -0.960 -3.358 1.00 84.56 94 ASP A N 1
ATOM 705 C CA . ASP A 1 94 ? 11.858 -1.942 -2.261 1.00 84.56 94 ASP A CA 1
ATOM 706 C C . ASP A 1 94 ? 11.058 -1.489 -1.030 1.00 84.56 94 ASP A C 1
ATOM 708 O O . ASP A 1 94 ? 10.806 -2.277 -0.119 1.00 84.56 94 ASP A O 1
ATOM 712 N N . ARG A 1 95 ? 10.715 -0.199 -0.962 1.00 85.69 95 ARG A N 1
ATOM 713 C CA . ARG A 1 95 ? 9.938 0.400 0.121 1.00 85.69 95 ARG A CA 1
ATOM 714 C C . ARG A 1 95 ? 8.816 1.216 -0.491 1.00 85.69 95 ARG A C 1
ATOM 716 O O . ARG A 1 95 ? 9.062 2.316 -0.973 1.00 85.69 95 ARG A O 1
ATOM 723 N N . ASN A 1 96 ? 7.607 0.676 -0.434 1.00 93.94 96 ASN A N 1
ATOM 724 C CA . ASN A 1 96 ? 6.415 1.368 -0.891 1.00 93.94 96 ASN A CA 1
ATOM 725 C C . ASN A 1 96 ? 5.344 1.392 0.199 1.00 93.94 96 ASN A C 1
ATOM 727 O O . ASN A 1 96 ? 5.361 0.577 1.128 1.00 93.94 96 ASN A O 1
ATOM 731 N N . SER A 1 97 ? 4.408 2.321 0.061 1.00 94.88 97 SER A N 1
ATOM 732 C CA . SER A 1 97 ? 3.350 2.545 1.033 1.00 94.88 97 SER A CA 1
ATOM 733 C C . SER A 1 97 ? 2.303 1.434 1.063 1.00 94.88 97 SER A C 1
ATOM 735 O O . SER A 1 97 ? 1.848 1.091 2.150 1.00 94.88 97 SER A O 1
ATOM 737 N N . LEU A 1 98 ? 1.945 0.837 -0.081 1.00 97.44 98 LEU A N 1
ATOM 738 C CA . LEU A 1 98 ? 0.943 -0.228 -0.173 1.00 97.44 98 LEU A CA 1
ATOM 739 C C . LEU A 1 98 ? 1.605 -1.602 -0.293 1.00 97.44 98 LEU A C 1
ATOM 741 O O . LEU A 1 98 ? 2.268 -1.892 -1.288 1.00 97.44 98 LEU A O 1
ATOM 745 N N . ILE A 1 99 ? 1.384 -2.455 0.707 1.00 98.00 99 ILE A N 1
ATOM 746 C CA . ILE A 1 99 ? 1.985 -3.788 0.824 1.00 98.00 99 ILE A CA 1
ATOM 747 C C . ILE A 1 99 ? 0.894 -4.853 0.926 1.00 98.00 99 ILE A C 1
ATOM 749 O O . ILE A 1 99 ? -0.081 -4.717 1.676 1.00 98.00 99 ILE A O 1
ATOM 753 N N . PHE A 1 100 ? 1.103 -5.945 0.207 1.00 97.75 100 PHE A N 1
ATOM 754 C CA . PHE A 1 100 ? 0.245 -7.114 0.133 1.00 97.75 100 PHE A CA 1
ATOM 755 C C . PHE A 1 100 ? 0.945 -8.332 0.731 1.00 97.75 100 PHE A C 1
ATOM 757 O O . PHE A 1 100 ? 2.166 -8.411 0.708 1.00 97.75 100 PHE A O 1
ATOM 764 N N . ASP A 1 101 ? 0.181 -9.298 1.238 1.00 97.38 101 ASP A N 1
ATOM 765 C CA . ASP A 1 101 ? 0.697 -10.643 1.485 1.00 97.38 101 ASP A CA 1
ATOM 766 C C . ASP A 1 101 ? 0.734 -11.481 0.196 1.00 97.38 101 ASP A C 1
ATOM 768 O O . ASP A 1 101 ? 0.213 -11.094 -0.849 1.00 97.38 101 ASP A O 1
ATOM 772 N N . LYS A 1 102 ? 1.290 -12.696 0.277 1.00 96.38 102 LYS A N 1
ATOM 773 C CA . LYS A 1 102 ? 1.341 -13.643 -0.854 1.00 96.38 102 LYS A CA 1
ATOM 774 C C . LYS A 1 102 ? -0.027 -14.071 -1.401 1.00 96.38 102 LYS A C 1
ATOM 776 O O . LYS A 1 102 ? -0.097 -14.660 -2.472 1.00 96.38 102 LYS A O 1
ATOM 781 N N . LYS A 1 103 ? -1.120 -13.823 -0.672 1.00 95.31 103 LYS A N 1
ATOM 782 C CA . LYS A 1 103 ? -2.496 -14.068 -1.136 1.00 95.31 103 LYS A CA 1
ATOM 783 C C . LYS A 1 103 ? -3.108 -12.818 -1.779 1.00 95.31 103 LYS A C 1
ATOM 785 O O . LYS A 1 103 ? -4.282 -12.837 -2.140 1.00 95.31 103 LYS A O 1
ATOM 790 N N . GLY A 1 104 ? -2.341 -11.734 -1.891 1.00 95.69 104 GLY A N 1
ATOM 791 C CA . GLY A 1 104 ? -2.787 -10.445 -2.390 1.00 95.69 104 GLY A CA 1
ATOM 792 C C . GLY A 1 104 ? -3.621 -9.655 -1.385 1.00 95.69 104 GLY A C 1
ATOM 793 O O . GLY A 1 104 ? -4.245 -8.679 -1.774 1.00 95.69 104 GLY A O 1
ATOM 794 N N . ARG A 1 105 ? -3.703 -10.029 -0.106 1.00 97.19 105 ARG A N 1
ATOM 795 C CA . ARG A 1 105 ? -4.436 -9.217 0.881 1.00 97.19 105 ARG A CA 1
ATOM 796 C C . ARG A 1 105 ? -3.571 -8.045 1.307 1.00 97.19 105 ARG A C 1
ATOM 798 O O . ARG A 1 105 ? -2.395 -8.236 1.588 1.00 97.19 105 ARG A O 1
ATOM 805 N N . VAL A 1 106 ? -4.152 -6.856 1.415 1.00 98.06 106 VAL A N 1
ATOM 806 C CA . VAL A 1 106 ? -3.433 -5.686 1.937 1.00 98.06 106 VAL A CA 1
ATOM 807 C C . VAL A 1 106 ? -3.054 -5.936 3.396 1.00 98.06 106 VAL A C 1
ATOM 809 O O . VAL A 1 106 ? -3.922 -6.264 4.204 1.00 98.06 106 VAL A O 1
ATOM 812 N N . ILE A 1 107 ? -1.770 -5.796 3.723 1.00 98.19 107 ILE A N 1
ATOM 813 C CA . ILE A 1 107 ? -1.221 -5.983 5.077 1.00 98.19 107 ILE A CA 1
ATOM 814 C C . ILE A 1 107 ? -0.588 -4.719 5.647 1.00 98.19 107 ILE A C 1
ATOM 816 O O . ILE A 1 107 ? -0.452 -4.619 6.862 1.00 98.19 107 ILE A O 1
ATOM 820 N N . ASN A 1 108 ? -0.217 -3.759 4.801 1.00 97.94 108 ASN A N 1
ATOM 821 C CA . ASN A 1 108 ? 0.247 -2.445 5.224 1.00 97.94 108 ASN A CA 1
ATOM 822 C C . ASN A 1 108 ? -0.166 -1.399 4.187 1.00 97.94 108 ASN A C 1
ATOM 824 O O . ASN A 1 108 ? -0.097 -1.663 2.987 1.00 97.94 108 ASN A O 1
ATOM 828 N N . LEU A 1 109 ? -0.593 -0.231 4.649 1.00 97.62 109 LEU A N 1
ATOM 829 C CA . LEU A 1 109 ? -0.875 0.922 3.803 1.00 97.62 109 LEU A CA 1
ATOM 830 C C . LEU A 1 109 ? -0.570 2.221 4.551 1.00 97.62 109 LEU A C 1
ATOM 832 O O . LEU A 1 109 ? -0.586 2.246 5.783 1.00 97.62 109 LEU A O 1
ATOM 836 N N . VAL A 1 110 ? -0.358 3.306 3.808 1.00 96.88 110 VAL A N 1
ATOM 837 C CA . VAL A 1 110 ? -0.294 4.664 4.363 1.00 96.88 110 VAL A CA 1
ATOM 838 C C . VAL A 1 110 ? -1.474 5.487 3.849 1.00 96.88 110 VAL A C 1
ATOM 840 O O . VAL A 1 110 ? -1.770 5.489 2.653 1.00 96.88 110 VAL A O 1
ATOM 843 N N . THR A 1 111 ? -2.151 6.203 4.746 1.00 95.06 111 THR A N 1
ATOM 844 C CA . THR A 1 111 ? -3.180 7.187 4.387 1.00 95.06 111 THR A CA 1
ATOM 845 C C . THR A 1 111 ? -2.882 8.542 5.008 1.00 95.06 111 THR A C 1
ATOM 847 O O . THR A 1 111 ? -2.600 8.660 6.195 1.00 95.06 111 THR A O 1
ATOM 850 N N . SER A 1 112 ? -2.972 9.592 4.202 1.00 92.06 112 SER A N 1
ATOM 851 C CA . SER A 1 112 ? -2.820 10.986 4.630 1.00 92.06 112 SER A CA 1
ATOM 852 C C . SER A 1 112 ? -4.136 11.769 4.525 1.00 92.06 112 SER A C 1
ATOM 854 O O . SER A 1 112 ? -4.203 12.946 4.874 1.00 92.06 112 SER A O 1
ATOM 856 N N . GLU A 1 113 ? -5.219 11.135 4.077 1.00 90.88 113 GLU A N 1
ATOM 857 C CA . GLU A 1 113 ? -6.500 11.811 3.843 1.00 90.88 113 GLU A CA 1
ATOM 858 C C . GLU A 1 113 ? -7.624 11.330 4.749 1.00 90.88 113 GLU A C 1
ATOM 860 O O . GLU A 1 113 ? -8.697 11.928 4.728 1.00 90.88 113 GLU A O 1
ATOM 865 N N . ASN A 1 114 ? -7.414 10.273 5.532 1.00 94.62 114 ASN A N 1
ATOM 866 C CA . ASN A 1 114 ? -8.467 9.685 6.344 1.00 94.62 114 ASN A CA 1
ATOM 867 C C . ASN A 1 114 ? -8.218 9.834 7.839 1.00 94.62 114 ASN A C 1
ATOM 869 O O . ASN A 1 114 ? -7.115 9.579 8.313 1.00 94.62 114 ASN A O 1
ATOM 873 N N . ARG A 1 115 ? -9.279 10.179 8.572 1.00 94.94 115 ARG A N 1
ATOM 874 C CA . ARG A 1 115 ? -9.377 9.969 10.017 1.00 94.94 115 ARG A CA 1
ATOM 875 C C . ARG A 1 115 ? -10.174 8.702 10.281 1.00 94.94 115 ARG A C 1
ATOM 877 O O . ARG A 1 115 ? -11.063 8.342 9.505 1.00 94.94 115 ARG A O 1
AT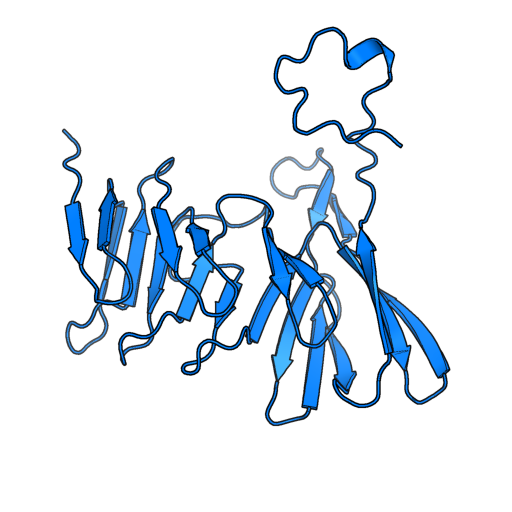OM 884 N N . ILE A 1 116 ? -9.853 8.049 11.385 1.00 97.19 116 ILE A N 1
ATOM 885 C CA . ILE A 1 116 ? -10.438 6.779 11.790 1.00 97.19 116 ILE A CA 1
ATOM 886 C C . ILE A 1 116 ? -11.032 6.964 13.178 1.00 97.19 116 ILE A C 1
ATOM 888 O O . ILE A 1 116 ? -10.307 7.212 14.143 1.00 97.19 116 ILE A O 1
ATOM 892 N N . ALA A 1 117 ? -12.352 6.837 13.269 1.00 96.56 117 ALA A N 1
ATOM 893 C CA . ALA A 1 117 ? -13.042 6.687 14.536 1.00 96.56 117 ALA A CA 1
ATOM 894 C C . ALA A 1 117 ? -13.137 5.196 14.860 1.00 96.56 117 ALA A C 1
ATOM 896 O O . ALA A 1 117 ? -13.710 4.426 14.086 1.00 96.56 117 ALA A O 1
ATOM 897 N N . VAL A 1 118 ? -12.571 4.792 15.993 1.00 97.12 118 VAL A N 1
ATOM 898 C CA . VAL A 1 118 ? -12.603 3.414 16.477 1.00 97.12 118 VAL A CA 1
ATOM 899 C C . VAL A 1 118 ? -13.491 3.341 17.708 1.00 97.12 118 VAL A C 1
ATOM 901 O O . VAL A 1 118 ? -13.203 3.975 18.722 1.00 97.12 118 VAL A O 1
ATOM 904 N N . GLN A 1 119 ? -14.559 2.557 17.632 1.00 96.38 119 GLN A N 1
ATOM 905 C CA . GLN A 1 119 ? -15.366 2.179 18.783 1.00 96.38 119 GLN A CA 1
ATOM 906 C C . GLN A 1 119 ? -14.810 0.875 19.360 1.00 96.38 119 GLN A C 1
ATOM 908 O O . GLN A 1 119 ? -14.882 -0.172 18.717 1.00 96.38 119 GLN A O 1
ATOM 913 N N . THR A 1 120 ? -14.226 0.936 20.556 1.00 89.12 120 THR A N 1
ATOM 914 C CA . THR A 1 120 ? -13.683 -0.242 21.246 1.00 89.12 120 THR A CA 1
ATOM 915 C C . THR A 1 120 ? -14.797 -1.143 21.780 1.00 89.12 120 THR A C 1
ATOM 917 O O . THR A 1 120 ? -15.932 -0.706 21.961 1.00 89.12 120 THR A O 1
ATOM 920 N N . GLU A 1 121 ? -14.452 -2.381 22.145 1.00 83.25 121 GLU A N 1
ATOM 921 C CA . GLU A 1 121 ? -15.364 -3.314 22.832 1.00 83.25 121 GLU A CA 1
ATOM 922 C C . GLU A 1 121 ? -15.974 -2.721 24.113 1.00 83.25 121 GLU A C 1
ATOM 924 O O . GLU A 1 121 ? -17.120 -2.992 24.458 1.00 83.25 121 GLU A O 1
ATOM 929 N N . SER A 1 122 ? -15.222 -1.860 24.806 1.00 86.62 122 SER A N 1
ATOM 930 C CA . SER A 1 122 ? -15.683 -1.146 26.001 1.00 86.62 122 SER A CA 1
ATOM 931 C C . SER A 1 122 ? -16.608 0.042 25.700 1.00 86.62 122 SER A C 1
ATOM 933 O O . SER A 1 122 ? -16.941 0.794 26.615 1.00 86.62 122 SER A O 1
ATOM 935 N N . GLY A 1 123 ? -16.977 0.263 24.435 1.00 85.00 123 GLY A N 1
ATOM 936 C CA . GLY A 1 123 ? -17.826 1.364 23.982 1.00 85.00 123 GLY A CA 1
ATOM 937 C C . GLY A 1 123 ? -17.131 2.726 23.907 1.00 85.00 123 GLY A C 1
ATOM 938 O O . GLY A 1 123 ? -17.794 3.722 23.622 1.00 85.00 123 GLY A O 1
ATOM 939 N N . HIS A 1 124 ? -15.817 2.797 24.147 1.00 89.44 124 HIS A N 1
ATOM 940 C CA . HIS A 1 124 ? -15.072 4.052 24.066 1.00 89.44 124 HIS A CA 1
ATOM 941 C C . HIS A 1 124 ? -14.783 4.401 22.607 1.00 89.44 124 HIS A C 1
ATOM 943 O O . HIS A 1 124 ? -14.381 3.544 21.820 1.00 89.44 124 HIS A O 1
ATOM 949 N N . LEU A 1 125 ? -14.955 5.676 22.260 1.00 94.06 125 LEU A N 1
ATOM 950 C CA . LEU A 1 125 ? -14.614 6.195 20.943 1.00 94.06 125 LEU A CA 1
ATOM 951 C C . LEU A 1 125 ? -13.196 6.774 20.969 1.00 94.06 125 LEU A C 1
ATOM 953 O O . LEU A 1 125 ? -12.909 7.681 21.751 1.00 94.06 125 LEU A O 1
ATOM 957 N N . LYS A 1 126 ? -12.319 6.270 20.101 1.00 94.12 126 LYS A N 1
ATOM 958 C CA . LYS A 1 126 ? -10.971 6.800 19.885 1.00 94.12 126 LYS A CA 1
ATOM 959 C C . LYS A 1 126 ? -10.850 7.334 18.463 1.00 94.12 126 LYS A C 1
ATOM 961 O O . LYS A 1 126 ? -11.064 6.597 17.508 1.00 94.12 126 LYS A O 1
ATOM 966 N N . MET A 1 127 ? -10.486 8.605 18.337 1.00 94.56 127 MET A N 1
ATOM 967 C CA . MET A 1 127 ? -10.208 9.246 17.052 1.00 94.56 127 MET A CA 1
ATOM 968 C C . MET A 1 127 ? -8.710 9.204 16.769 1.00 94.56 127 MET A C 1
ATOM 970 O O . MET A 1 127 ? -7.912 9.542 17.642 1.00 94.56 127 MET A O 1
ATOM 974 N N . ILE A 1 128 ? -8.338 8.797 15.558 1.00 95.38 128 ILE A N 1
ATOM 975 C CA . ILE A 1 128 ? -6.952 8.775 15.085 1.00 95.38 128 ILE A CA 1
ATOM 976 C C . ILE A 1 128 ? -6.913 9.447 13.715 1.00 95.38 128 ILE A C 1
ATOM 978 O O . ILE A 1 128 ? -7.648 9.050 12.811 1.00 95.38 128 ILE A O 1
ATOM 982 N N . GLU A 1 129 ? -6.075 10.466 13.547 1.00 93.38 129 GLU A N 1
ATOM 983 C CA . GLU A 1 129 ? -5.962 11.219 12.296 1.00 93.38 129 GLU A CA 1
ATOM 984 C C . GLU A 1 129 ? -4.506 11.610 11.987 1.00 93.38 129 GLU A C 1
ATOM 986 O O . GLU A 1 129 ? -3.696 11.716 12.910 1.00 93.38 129 GLU A O 1
ATOM 991 N N . PRO A 1 130 ? -4.151 11.794 10.700 1.00 91.94 130 PRO A N 1
ATOM 992 C CA . PRO A 1 130 ? -2.847 12.296 10.285 1.00 91.94 130 PRO A CA 1
ATOM 993 C C . PRO A 1 130 ? -2.475 13.603 10.992 1.00 91.94 130 PRO A C 1
ATOM 995 O O . PRO A 1 130 ? -3.295 14.517 11.097 1.00 91.94 130 PRO A O 1
ATOM 998 N N . LYS A 1 131 ? -1.212 13.729 11.406 1.00 88.69 131 LYS A N 1
ATOM 999 C CA . LYS A 1 131 ? -0.709 14.914 12.115 1.00 88.69 131 LYS A CA 1
ATOM 1000 C C . LYS A 1 131 ? -0.099 15.922 11.148 1.00 88.69 131 LYS A C 1
ATOM 1002 O O . LYS A 1 131 ? 0.574 15.549 10.189 1.00 88.69 131 LYS A O 1
ATOM 1007 N N . LEU A 1 132 ? -0.294 17.210 11.425 1.00 86.88 132 LEU A N 1
ATOM 1008 C CA . LEU A 1 132 ? 0.471 18.281 10.787 1.00 86.88 132 LEU A CA 1
ATOM 1009 C C . LEU A 1 132 ? 1.763 18.498 11.575 1.00 86.88 132 LEU A C 1
ATOM 1011 O O . LEU A 1 132 ? 1.721 18.785 12.769 1.00 86.88 132 LEU A O 1
ATOM 1015 N N . VAL A 1 133 ? 2.902 18.361 10.905 1.00 86.50 133 VAL A N 1
ATOM 1016 C CA . VAL A 1 133 ? 4.235 18.533 11.488 1.00 86.50 133 VAL A CA 1
ATOM 1017 C C . VAL A 1 133 ? 5.045 19.515 10.651 1.00 86.50 133 VAL A C 1
ATOM 1019 O O . VAL A 1 133 ? 4.802 19.667 9.454 1.00 86.50 133 VAL A O 1
ATOM 1022 N N . VAL A 1 134 ? 6.010 20.189 11.275 1.00 85.75 134 VAL A N 1
ATOM 1023 C CA . VAL A 1 134 ? 6.956 21.038 10.542 1.00 85.75 134 VAL A CA 1
ATOM 1024 C C . VAL A 1 134 ? 7.842 20.146 9.676 1.00 85.75 134 VAL A C 1
ATOM 1026 O O . VAL A 1 134 ? 8.369 19.132 10.143 1.00 85.75 134 VAL A O 1
ATOM 1029 N N . ASN A 1 135 ? 8.004 20.525 8.416 1.00 82.75 135 ASN A N 1
ATOM 1030 C CA . ASN A 1 135 ? 8.897 19.877 7.479 1.00 82.75 135 ASN A CA 1
ATOM 1031 C C . ASN A 1 135 ? 10.336 20.008 7.979 1.00 82.75 135 ASN A C 1
ATOM 1033 O O . ASN A 1 135 ? 10.863 21.104 8.140 1.00 82.75 135 ASN A O 1
ATOM 1037 N N . GLN A 1 136 ? 10.991 18.875 8.216 1.00 80.88 136 GLN A N 1
ATOM 1038 C CA . GLN A 1 136 ? 12.350 18.859 8.754 1.00 80.88 136 GLN A CA 1
ATOM 1039 C C . GLN A 1 136 ? 13.412 19.276 7.725 1.00 80.88 136 GLN A C 1
ATOM 1041 O O . GLN A 1 136 ? 14.549 19.534 8.111 1.00 80.88 136 GLN A O 1
ATOM 1046 N N . LEU A 1 137 ? 13.065 19.326 6.432 1.00 80.38 137 LEU A N 1
ATOM 1047 C CA . LEU A 1 137 ? 13.992 19.712 5.366 1.00 80.38 137 LEU A CA 1
ATOM 1048 C C . LEU A 1 137 ? 14.174 21.229 5.265 1.00 80.38 137 LEU A C 1
ATOM 1050 O O . LEU A 1 137 ? 15.292 21.679 5.025 1.00 80.38 137 LEU A O 1
ATOM 1054 N N . ASP A 1 138 ? 13.098 22.002 5.435 1.00 85.50 138 ASP A N 1
ATOM 1055 C CA . ASP A 1 138 ? 13.126 23.468 5.330 1.00 85.50 138 ASP A CA 1
ATOM 1056 C C . ASP A 1 138 ? 12.852 24.192 6.659 1.00 85.50 138 ASP A C 1
ATOM 1058 O O . ASP A 1 138 ? 13.235 25.347 6.806 1.00 85.50 138 ASP A O 1
ATOM 1062 N N . GLY A 1 139 ? 12.261 23.519 7.651 1.00 83.44 139 GLY A N 1
ATOM 1063 C CA . GLY A 1 139 ? 11.945 24.093 8.959 1.00 83.44 139 GLY A CA 1
ATOM 1064 C C . GLY A 1 139 ? 10.785 25.093 8.957 1.00 83.44 139 GLY A C 1
ATOM 1065 O O . GLY A 1 139 ? 10.519 25.700 9.993 1.00 83.44 139 GLY A O 1
ATOM 1066 N N . GLU A 1 140 ? 10.092 25.266 7.832 1.00 83.00 140 GLU A N 1
ATOM 1067 C CA . GLU A 1 140 ? 9.102 26.327 7.630 1.00 83.00 140 GLU A CA 1
ATOM 1068 C C . GLU A 1 140 ? 7.746 25.783 7.176 1.00 83.00 140 GLU A C 1
ATOM 1070 O O . GLU A 1 140 ? 6.700 26.240 7.645 1.00 83.00 140 GLU A O 1
ATOM 1075 N N . THR A 1 141 ? 7.733 24.809 6.264 1.00 81.94 141 THR A N 1
ATOM 1076 C CA . THR A 1 141 ? 6.485 24.309 5.682 1.00 81.94 141 THR A CA 1
ATOM 1077 C C . THR A 1 141 ? 5.813 23.290 6.599 1.00 81.94 141 THR A C 1
ATOM 1079 O O . THR A 1 141 ? 6.470 22.483 7.249 1.00 81.94 141 THR A O 1
ATOM 1082 N N . MET A 1 142 ? 4.479 23.305 6.673 1.00 82.69 142 MET A N 1
ATOM 1083 C CA . MET A 1 142 ? 3.725 22.266 7.383 1.00 82.69 142 MET A CA 1
ATOM 1084 C C . MET A 1 142 ? 3.429 21.116 6.423 1.00 82.69 142 MET A C 1
ATOM 1086 O O . MET A 1 142 ? 2.796 21.320 5.387 1.00 82.69 142 MET A O 1
ATOM 1090 N N . ILE A 1 143 ? 3.841 19.907 6.791 1.00 83.06 143 ILE A N 1
ATOM 1091 C CA . ILE A 1 143 ? 3.540 18.676 6.058 1.00 83.06 143 ILE A CA 1
ATOM 1092 C C . ILE A 1 143 ? 2.611 17.789 6.877 1.00 83.06 143 ILE A C 1
ATOM 1094 O O . ILE A 1 143 ? 2.573 17.845 8.108 1.00 83.06 143 ILE A O 1
ATOM 1098 N N . ARG A 1 144 ? 1.830 16.964 6.183 1.00 84.94 144 ARG A N 1
ATOM 1099 C CA . ARG A 1 144 ? 0.921 16.017 6.819 1.00 84.94 144 ARG A CA 1
ATOM 1100 C C . ARG A 1 144 ? 1.575 14.644 6.885 1.00 84.94 144 ARG A C 1
ATOM 1102 O O . ARG A 1 144 ? 1.685 13.974 5.866 1.00 84.94 144 ARG A O 1
ATOM 1109 N N . LYS A 1 145 ? 1.913 14.207 8.095 1.00 87.75 145 LYS A N 1
ATOM 1110 C CA . LYS A 1 145 ? 2.419 12.862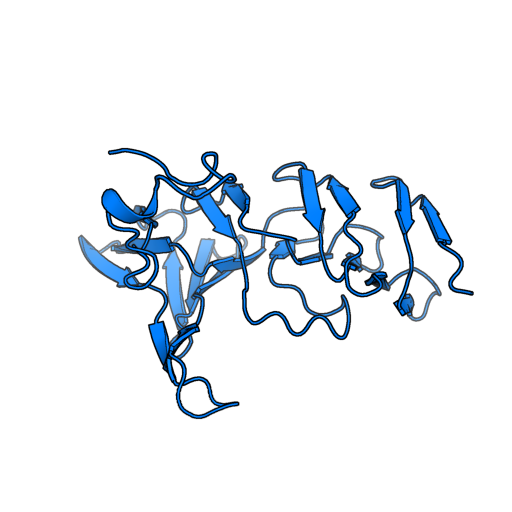 8.361 1.00 87.75 145 LYS A CA 1
ATOM 1111 C C . LYS A 1 145 ? 1.254 11.872 8.340 1.00 87.75 145 LYS A C 1
ATOM 1113 O O . LYS A 1 145 ? 0.329 11.984 9.148 1.00 87.75 145 LYS A O 1
ATOM 1118 N N . GLY A 1 146 ? 1.279 10.946 7.385 1.00 91.38 146 GLY A N 1
ATOM 1119 C CA . GLY A 1 146 ? 0.221 9.953 7.194 1.00 91.38 146 GLY A CA 1
ATOM 1120 C C . GLY A 1 146 ? 0.119 8.927 8.328 1.00 91.38 146 GLY A C 1
ATOM 1121 O O . GLY A 1 146 ? 1.078 8.671 9.054 1.00 91.38 146 GLY A O 1
ATOM 1122 N N . LEU A 1 147 ? -1.055 8.307 8.445 1.00 95.50 147 LEU A N 1
ATOM 1123 C CA . LEU A 1 147 ? -1.280 7.126 9.269 1.00 95.50 147 LEU A CA 1
ATOM 1124 C C . LEU A 1 147 ? -0.743 5.887 8.556 1.00 95.50 147 LEU A C 1
ATOM 1126 O O . LEU A 1 147 ? -1.088 5.646 7.399 1.00 95.50 147 LEU A O 1
ATOM 1130 N N . THR A 1 148 ? 0.021 5.062 9.265 1.00 97.06 148 THR A N 1
ATOM 1131 C CA . THR A 1 148 ? 0.382 3.716 8.801 1.00 97.06 148 THR A CA 1
ATOM 1132 C C . THR A 1 148 ? -0.595 2.703 9.386 1.00 97.06 148 THR A C 1
ATOM 1134 O O . THR A 1 148 ? -0.755 2.629 10.603 1.00 97.06 148 THR A O 1
ATOM 1137 N N . ILE A 1 149 ? -1.240 1.908 8.535 1.00 98.12 149 ILE A N 1
ATOM 1138 C CA . ILE A 1 149 ? -2.251 0.924 8.936 1.00 98.12 149 ILE A CA 1
ATOM 1139 C C . ILE A 1 149 ? -1.766 -0.464 8.550 1.00 98.12 149 ILE A C 1
ATOM 1141 O O . ILE A 1 149 ? -1.550 -0.741 7.371 1.00 98.12 149 ILE A O 1
ATOM 1145 N N . ARG A 1 150 ? -1.626 -1.342 9.544 1.00 98.50 150 ARG A N 1
ATOM 1146 C CA . ARG A 1 150 ? -1.150 -2.719 9.388 1.00 98.50 150 ARG A CA 1
ATOM 1147 C C . ARG A 1 150 ? -2.227 -3.717 9.777 1.00 98.50 150 ARG A C 1
ATOM 1149 O O . ARG A 1 150 ? -2.814 -3.590 10.847 1.00 98.50 150 ARG A O 1
ATOM 1156 N N . PHE A 1 151 ? -2.442 -4.732 8.948 1.00 98.38 151 PHE A N 1
ATOM 1157 C CA . PHE A 1 151 ? -3.409 -5.800 9.198 1.00 98.38 151 PHE A CA 1
ATOM 1158 C C . PHE A 1 151 ? -2.694 -7.112 9.524 1.00 98.38 151 PHE A C 1
ATOM 1160 O O . PHE A 1 151 ? -1.949 -7.642 8.700 1.00 98.38 151 PHE A O 1
ATOM 1167 N N . ASP A 1 152 ? -2.979 -7.673 10.698 1.00 97.75 152 ASP A N 1
ATOM 1168 C CA . ASP A 1 152 ? -2.624 -9.042 11.061 1.00 97.75 152 ASP A CA 1
ATOM 1169 C C . ASP A 1 152 ? -3.889 -9.905 11.091 1.00 97.75 152 ASP A C 1
ATOM 1171 O O . ASP A 1 152 ? -4.564 -10.068 12.110 1.00 97.75 152 ASP A O 1
ATOM 1175 N N . TYR A 1 153 ? -4.194 -10.499 9.938 1.00 96.44 153 TYR A N 1
ATOM 1176 C CA . TYR A 1 153 ? -5.336 -11.397 9.780 1.00 96.44 153 TYR A CA 1
ATOM 1177 C C . TYR A 1 153 ? -5.247 -12.663 10.641 1.00 96.44 153 TYR A C 1
ATOM 1179 O O . TYR A 1 153 ? -6.268 -13.298 10.876 1.00 96.44 153 TYR A O 1
ATOM 1187 N N . SER A 1 154 ? -4.046 -13.083 11.057 1.00 96.50 154 SER A N 1
ATOM 1188 C CA . SER A 1 154 ? -3.880 -14.296 11.869 1.00 96.50 154 SER A CA 1
ATOM 1189 C C . SER A 1 154 ? -4.255 -14.066 13.329 1.00 96.50 154 SER A C 1
ATOM 1191 O O . SER A 1 154 ? -4.694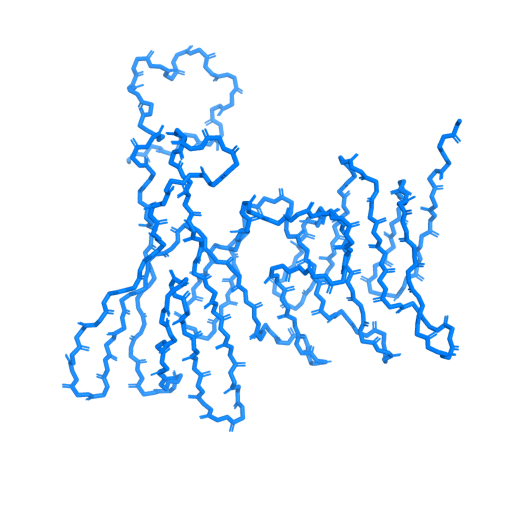 -14.993 14.006 1.00 96.50 154 SER A O 1
ATOM 1193 N N . ARG A 1 155 ? -4.108 -12.821 13.792 1.00 97.19 155 ARG A N 1
ATOM 1194 C CA . ARG A 1 155 ? -4.419 -12.393 15.158 1.00 97.19 155 ARG A CA 1
ATOM 1195 C C . ARG A 1 155 ? -5.724 -11.613 15.272 1.00 97.19 155 ARG A C 1
ATOM 1197 O O . ARG A 1 155 ? -6.032 -11.165 16.368 1.00 97.19 155 ARG A O 1
ATOM 1204 N N . ASP A 1 156 ? -6.457 -11.451 14.170 1.00 97.19 156 ASP A N 1
ATOM 1205 C CA . ASP A 1 156 ? -7.648 -10.598 14.089 1.00 97.19 156 ASP A CA 1
ATOM 1206 C C . ASP A 1 156 ? -7.358 -9.149 14.523 1.00 97.19 156 ASP A C 1
ATOM 1208 O O . ASP A 1 156 ? -8.098 -8.551 15.296 1.00 97.19 156 ASP A O 1
ATOM 1212 N N . GLN A 1 157 ? -6.237 -8.580 14.070 1.00 97.88 157 GLN A N 1
ATOM 1213 C CA . GLN A 1 157 ? -5.759 -7.283 14.553 1.00 97.88 157 GLN A CA 1
ATOM 1214 C C . GLN A 1 157 ? -5.511 -6.279 13.433 1.00 97.88 157 GLN A C 1
ATOM 1216 O O . GLN A 1 157 ? -5.015 -6.613 12.356 1.00 97.88 157 GLN A O 1
ATOM 1221 N N . VAL A 1 158 ? -5.796 -5.016 13.741 1.00 98.25 158 VAL A N 1
ATOM 1222 C CA . VAL A 1 158 ? -5.315 -3.854 12.999 1.00 98.25 158 VAL A CA 1
ATOM 1223 C C . VAL A 1 158 ? -4.476 -2.978 13.920 1.00 98.25 158 VAL A C 1
ATOM 1225 O O . VAL A 1 158 ? -4.869 -2.697 15.052 1.00 98.25 158 VAL A O 1
ATOM 1228 N N . VAL A 1 159 ? -3.316 -2.547 13.432 1.00 98.25 159 VAL A N 1
ATOM 1229 C CA . VAL A 1 159 ? -2.455 -1.574 14.105 1.00 98.25 159 VAL A CA 1
ATOM 1230 C C . VAL A 1 159 ? -2.480 -0.282 13.306 1.00 98.25 159 VAL A C 1
ATOM 1232 O O . VAL A 1 159 ? -2.129 -0.279 12.127 1.00 98.25 159 VAL A O 1
ATOM 1235 N N . ILE A 1 160 ? -2.890 0.807 13.947 1.00 97.56 160 ILE A N 1
ATOM 1236 C CA . ILE A 1 160 ? -2.916 2.152 13.376 1.00 97.56 160 ILE A CA 1
ATOM 1237 C C . ILE A 1 160 ? -1.829 2.961 14.080 1.00 97.56 160 ILE A C 1
ATOM 1239 O O . ILE A 1 160 ? -1.886 3.139 15.296 1.00 97.56 160 ILE A O 1
ATOM 1243 N N . ASN A 1 161 ? -0.844 3.425 13.319 1.00 95.81 161 ASN A N 1
ATOM 1244 C CA . ASN A 1 161 ? 0.243 4.270 13.794 1.00 95.81 161 ASN A CA 1
ATOM 1245 C C . ASN A 1 161 ? 0.068 5.688 13.248 1.00 95.81 161 ASN A C 1
ATOM 1247 O O . ASN A 1 161 ? -0.038 5.866 12.035 1.00 95.81 161 ASN A O 1
ATOM 1251 N N . ASP A 1 162 ? 0.056 6.682 14.132 1.00 90.19 162 ASP A N 1
ATOM 1252 C CA . ASP A 1 162 ? -0.105 8.101 13.780 1.00 90.19 162 ASP A CA 1
ATOM 1253 C C . ASP A 1 162 ? 1.221 8.864 13.623 1.00 90.19 162 ASP A C 1
ATOM 1255 O O . ASP A 1 162 ? 1.258 10.094 13.549 1.00 90.19 162 ASP A O 1
ATOM 1259 N N . GLY A 1 163 ? 2.323 8.121 13.590 1.00 84.50 163 GLY A N 1
ATOM 1260 C CA . GLY A 1 163 ? 3.680 8.624 13.560 1.00 84.50 163 GLY A CA 1
ATOM 1261 C C . GLY A 1 163 ? 4.398 8.601 14.906 1.00 84.50 163 GLY A C 1
ATOM 1262 O O . GLY A 1 163 ? 5.628 8.677 14.876 1.00 84.50 163 GLY A O 1
ATOM 1263 N N . ASP A 1 164 ? 3.676 8.486 16.023 1.00 85.25 164 ASP A N 1
ATOM 1264 C CA . ASP A 1 164 ? 4.253 8.497 17.373 1.00 85.25 164 ASP A CA 1
ATOM 1265 C C . ASP A 1 164 ? 3.907 7.219 18.149 1.00 85.25 164 ASP A C 1
ATOM 1267 O O . ASP A 1 164 ? 4.785 6.621 18.770 1.00 85.25 164 ASP A O 1
ATOM 1271 N N . GLU A 1 165 ? 2.652 6.761 18.072 1.00 90.00 165 GLU A N 1
ATOM 1272 C CA . GLU A 1 165 ? 2.172 5.613 18.849 1.00 90.00 165 GLU A CA 1
ATOM 1273 C C . GLU A 1 165 ? 1.461 4.563 17.989 1.00 90.00 165 GLU A C 1
ATOM 1275 O O . GLU A 1 165 ? 0.691 4.883 17.084 1.00 90.00 165 GLU A O 1
ATOM 1280 N N . ASP A 1 166 ? 1.679 3.288 18.326 1.00 95.19 166 ASP A N 1
ATOM 1281 C CA . ASP A 1 166 ? 0.922 2.159 17.785 1.00 95.19 166 ASP A CA 1
ATOM 1282 C C . ASP A 1 166 ? -0.365 1.946 18.593 1.00 95.19 166 ASP A C 1
ATOM 1284 O O . ASP A 1 166 ? -0.333 1.626 19.782 1.00 95.19 166 ASP A O 1
ATOM 1288 N N . CYS A 1 167 ? -1.515 2.038 17.928 1.00 95.00 167 CYS A N 1
ATOM 1289 C CA . CYS A 1 167 ? -2.812 1.681 18.495 1.00 95.00 167 CYS A CA 1
ATOM 1290 C C . CYS A 1 167 ? -3.311 0.372 17.881 1.00 95.00 167 CYS A C 1
ATOM 1292 O O . CYS A 1 167 ? -3.544 0.308 16.676 1.00 95.00 167 CYS A O 1
ATOM 1294 N N . THR A 1 168 ? -3.493 -0.665 18.701 1.00 96.94 168 THR A N 1
ATOM 1295 C CA . THR A 1 168 ? -3.959 -1.986 18.241 1.00 96.94 168 THR A CA 1
ATOM 1296 C C . THR A 1 168 ? -5.432 -2.199 18.574 1.00 96.94 168 THR A C 1
ATOM 1298 O O . THR A 1 168 ? -5.847 -1.951 19.705 1.00 96.94 168 THR A O 1
ATOM 1301 N N . PHE A 1 169 ? -6.204 -2.704 17.611 1.00 96.62 169 PHE A N 1
ATOM 1302 C CA . PHE A 1 169 ? -7.631 -3.002 17.758 1.00 96.62 169 PHE A CA 1
ATOM 1303 C C . PHE A 1 169 ? -7.981 -4.358 17.139 1.00 96.62 169 PHE A C 1
ATOM 1305 O O . PHE A 1 169 ? -7.302 -4.806 16.214 1.00 96.62 169 PHE A O 1
ATOM 1312 N N . SER A 1 170 ? -9.048 -4.996 17.632 1.00 96.38 170 SER A N 1
ATOM 1313 C CA . SER A 1 170 ? -9.619 -6.187 16.991 1.00 96.38 170 SER A CA 1
ATOM 1314 C C . SER A 1 170 ? -10.322 -5.799 15.692 1.00 96.38 170 SER A C 1
ATOM 1316 O O . SER A 1 170 ? -11.031 -4.796 15.646 1.00 96.38 170 SER A O 1
ATOM 1318 N N . LEU A 1 171 ? -10.139 -6.599 14.644 1.00 96.25 171 LEU A N 1
ATOM 1319 C CA . LEU A 1 171 ? -10.850 -6.425 13.379 1.00 96.25 171 LEU A CA 1
ATOM 1320 C C . LEU A 1 171 ? -12.322 -6.833 13.486 1.00 96.25 171 LEU A C 1
ATOM 1322 O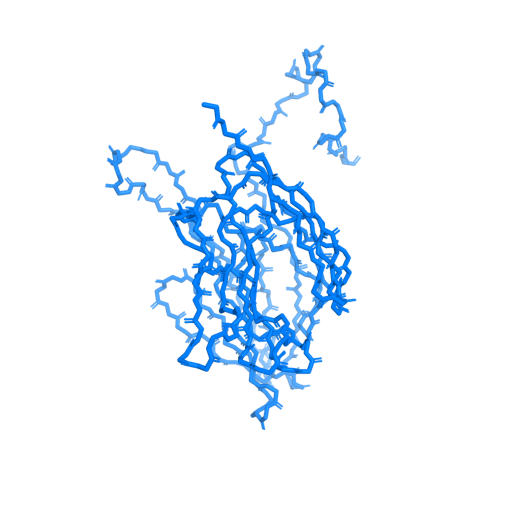 O . LEU A 1 171 ? -13.165 -6.208 12.847 1.00 96.25 171 LEU A O 1
ATOM 1326 N N . SER A 1 172 ? -12.629 -7.867 14.271 1.00 94.94 172 SER A N 1
ATOM 1327 C CA . SER A 1 172 ? -13.985 -8.410 14.387 1.00 94.94 172 SER A CA 1
ATOM 1328 C C . SER A 1 172 ? -14.847 -7.727 15.450 1.00 94.94 172 SER A C 1
ATOM 1330 O O . SER A 1 172 ? -16.062 -7.640 15.272 1.00 94.94 172 SER A O 1
ATOM 1332 N N . ASN A 1 173 ? -14.242 -7.223 16.527 1.00 94.81 173 ASN A N 1
ATOM 1333 C CA . ASN A 1 173 ? -14.986 -6.729 17.688 1.00 94.81 173 ASN A CA 1
ATOM 1334 C C . ASN A 1 173 ? -15.018 -5.199 17.823 1.00 94.81 173 ASN A C 1
ATOM 1336 O O . ASN A 1 173 ? -15.807 -4.678 18.613 1.00 94.81 173 ASN A O 1
ATOM 1340 N N . ALA A 1 174 ? -14.169 -4.468 17.095 1.00 95.81 174 ALA A N 1
ATOM 1341 C CA . ALA A 1 174 ? -14.206 -3.008 17.080 1.00 95.81 174 ALA A CA 1
ATOM 13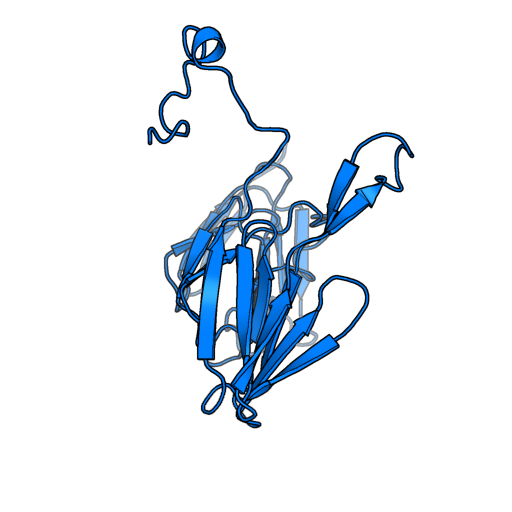42 C C . ALA A 1 174 ? -15.071 -2.479 15.925 1.00 95.81 174 ALA A C 1
ATOM 1344 O O . ALA A 1 174 ? -15.114 -3.051 14.837 1.00 95.81 174 ALA A O 1
ATOM 1345 N N . GLY A 1 175 ? -15.741 -1.351 16.160 1.00 96.75 175 GLY A N 1
ATOM 1346 C CA . GLY A 1 175 ? -16.424 -0.590 15.116 1.00 96.75 175 GLY A CA 1
ATOM 1347 C C . GLY A 1 175 ? -15.477 0.429 14.491 1.00 96.75 175 GLY A C 1
ATOM 1348 O O . GLY A 1 175 ? -14.778 1.137 15.213 1.00 96.75 175 GLY A O 1
ATOM 1349 N N . PHE A 1 176 ? -15.470 0.535 13.163 1.00 97.75 176 PHE A N 1
ATOM 1350 C CA . PHE A 1 176 ? -14.631 1.491 12.441 1.00 97.75 176 PHE A CA 1
ATOM 1351 C C . PHE A 1 176 ? -15.484 2.411 11.573 1.00 97.75 176 PHE A C 1
ATOM 1353 O O . PHE A 1 176 ? -16.269 1.944 10.747 1.00 97.75 176 PHE A O 1
ATOM 1360 N N . THR A 1 177 ? -15.275 3.718 11.721 1.00 97.12 177 THR A N 1
ATOM 1361 C CA . THR A 1 177 ? -15.836 4.738 10.831 1.00 97.12 177 THR A CA 1
ATOM 1362 C C . THR A 1 177 ? -14.694 5.515 10.197 1.00 97.12 177 THR A C 1
ATOM 1364 O O . THR A 1 177 ? -13.831 6.051 10.894 1.00 97.12 177 THR A O 1
ATOM 1367 N N . ILE A 1 178 ? -14.687 5.559 8.865 1.00 96.94 178 ILE A N 1
ATOM 1368 C CA . ILE A 1 178 ? -13.661 6.241 8.079 1.00 96.94 178 ILE A CA 1
ATOM 1369 C C . ILE A 1 178 ? -14.242 7.528 7.513 1.00 96.94 178 ILE A C 1
ATOM 1371 O O . ILE A 1 178 ? -15.234 7.504 6.785 1.00 96.94 178 ILE A O 1
ATOM 1375 N N . GLU A 1 179 ? -13.580 8.641 7.795 1.00 93.56 179 GLU A N 1
ATOM 1376 C CA . GLU A 1 179 ? -13.943 9.952 7.269 1.00 93.56 179 GLU A CA 1
ATOM 1377 C C . GLU A 1 179 ? -12.737 10.591 6.592 1.00 93.56 179 GLU A C 1
ATOM 1379 O O . GLU A 1 179 ? -11.587 10.235 6.860 1.00 93.56 179 GLU A O 1
ATOM 1384 N N . ARG A 1 180 ? -12.978 11.548 5.694 1.00 90.06 180 ARG A N 1
ATOM 1385 C CA . ARG A 1 180 ? -11.894 12.367 5.152 1.00 90.06 180 ARG A CA 1
ATOM 1386 C C . ARG A 1 180 ? -11.507 13.472 6.134 1.00 90.06 180 ARG A C 1
ATOM 1388 O O . ARG A 1 180 ? -12.351 14.048 6.819 1.00 90.06 180 ARG A O 1
ATOM 1395 N N . VAL A 1 181 ? -10.216 13.774 6.179 1.00 85.69 181 VAL A N 1
ATOM 1396 C CA . VAL A 1 181 ? -9.681 14.955 6.854 1.00 85.69 181 VAL A CA 1
ATOM 1397 C C . VAL A 1 181 ? -9.638 16.081 5.842 1.00 85.69 181 VAL A C 1
ATOM 1399 O O . VAL A 1 181 ? -8.943 15.984 4.827 1.00 85.69 181 VAL A O 1
ATOM 1402 N N . GLU A 1 182 ? -10.364 17.156 6.125 1.00 73.12 182 GLU A N 1
ATOM 1403 C CA . GLU A 1 182 ? -10.290 18.372 5.324 1.00 73.12 182 GLU A CA 1
ATOM 1404 C C . GLU A 1 182 ? -8.843 18.876 5.281 1.00 73.12 182 GLU A C 1
ATOM 1406 O O . GLU A 1 182 ? -8.094 18.795 6.259 1.00 73.12 182 GLU A O 1
ATOM 1411 N N . ASN A 1 183 ? -8.400 19.343 4.118 1.00 60.44 183 ASN A N 1
ATOM 1412 C CA . ASN A 1 183 ? -7.105 19.995 4.013 1.00 60.44 183 ASN A CA 1
ATOM 1413 C C . ASN A 1 183 ? -7.307 21.494 4.282 1.00 60.44 183 ASN A C 1
ATOM 1415 O O . ASN A 1 183 ? -7.867 22.173 3.418 1.00 60.44 183 ASN A O 1
ATOM 1419 N N . PRO A 1 184 ? -6.852 22.033 5.431 1.00 51.81 184 PRO A N 1
ATOM 1420 C CA . PRO A 1 184 ? -7.041 23.448 5.747 1.00 51.81 184 PRO A CA 1
ATOM 1421 C C . PRO A 1 184 ? -6.359 24.377 4.726 1.00 51.81 184 PRO A C 1
ATOM 1423 O O . PRO A 1 184 ? -6.762 25.530 4.585 1.00 51.81 184 PRO A O 1
ATOM 1426 N N . TYR A 1 185 ? -5.383 23.870 3.962 1.00 48.31 185 TYR A N 1
ATOM 1427 C CA . TYR A 1 185 ? -4.646 24.612 2.935 1.00 48.31 185 TYR A CA 1
ATOM 1428 C C . TYR A 1 185 ? -5.225 24.476 1.513 1.00 48.31 185 TYR A C 1
ATOM 1430 O O . TYR A 1 185 ? -4.767 25.165 0.605 1.00 48.31 185 TYR A O 1
ATOM 1438 N N . TRP A 1 186 ? -6.244 23.632 1.299 1.00 46.19 186 TRP A N 1
ATOM 1439 C CA . TRP A 1 186 ? -6.993 23.525 0.032 1.00 46.19 186 TRP A CA 1
ATOM 1440 C C . TRP A 1 186 ? -8.408 24.090 0.149 1.00 46.19 186 TRP A C 1
ATOM 1442 O O . TRP A 1 186 ? -9.368 23.580 -0.427 1.00 46.19 186 TRP A O 1
ATOM 1452 N N . THR A 1 187 ? -8.546 25.198 0.867 1.00 40.47 187 THR A N 1
ATOM 1453 C CA . THR A 1 187 ? -9.741 26.029 0.753 1.00 40.47 187 THR A CA 1
ATOM 1454 C C . THR A 1 187 ? -9.555 26.981 -0.427 1.00 40.47 187 THR A C 1
ATOM 1456 O O . THR A 1 187 ? -9.107 28.114 -0.284 1.00 40.47 187 THR A O 1
ATOM 1459 N N . CYS A 1 188 ? -9.883 26.529 -1.640 1.00 44.34 188 CYS A N 1
ATOM 1460 C CA . CYS A 1 188 ? -10.121 27.488 -2.715 1.00 44.34 188 CYS A CA 1
ATOM 1461 C C . CYS A 1 188 ? -11.401 28.251 -2.374 1.00 44.34 188 CYS A C 1
ATOM 1463 O O . CYS A 1 188 ? -12.474 27.657 -2.251 1.00 44.34 188 CYS A O 1
ATOM 1465 N N . SER A 1 189 ? -11.314 29.574 -2.235 1.00 48.62 189 SER A N 1
ATOM 1466 C CA . SER A 1 189 ? -12.521 30.394 -2.197 1.00 48.62 189 SER A CA 1
ATOM 1467 C C . SER A 1 189 ? -13.276 30.234 -3.520 1.00 48.62 189 SER A C 1
ATOM 1469 O O . SER A 1 189 ? -12.681 30.009 -4.577 1.00 48.62 189 SER A O 1
ATOM 1471 N N . SER A 1 190 ? -14.598 30.393 -3.500 1.00 53.84 190 SER A N 1
ATOM 1472 C CA . SER A 1 190 ? -15.435 30.358 -4.711 1.00 53.84 190 SER A CA 1
ATOM 1473 C C . SER A 1 190 ? -14.957 31.336 -5.801 1.00 53.84 190 SER A C 1
ATOM 1475 O O . SER A 1 190 ? -15.146 31.077 -6.987 1.00 53.84 190 SER A O 1
ATOM 1477 N N . SER A 1 191 ? -14.256 32.411 -5.422 1.00 52.59 191 SER A N 1
ATOM 1478 C CA . SER A 1 191 ? -13.604 33.362 -6.332 1.00 52.59 191 SER A CA 1
ATOM 1479 C C . SER A 1 191 ? -12.340 32.839 -7.037 1.00 52.59 191 SER A C 1
ATOM 1481 O O . SER A 1 191 ? -11.985 33.365 -8.088 1.00 52.59 191 SER A O 1
ATOM 1483 N N . GLN A 1 192 ? -11.674 31.803 -6.517 1.00 48.47 192 GLN A N 1
ATOM 1484 C CA . GLN A 1 192 ? -10.468 31.202 -7.109 1.00 48.47 192 GLN A CA 1
ATOM 1485 C C . GLN A 1 192 ? -10.784 30.078 -8.117 1.00 48.47 192 GLN A C 1
ATOM 1487 O O . GLN A 1 192 ? -9.919 29.685 -8.897 1.00 48.47 192 GLN A O 1
ATOM 1492 N N . CYS A 1 193 ? -12.035 29.601 -8.168 1.00 53.28 193 CYS A N 1
ATOM 1493 C CA . CYS A 1 193 ? -12.480 28.574 -9.121 1.00 53.28 193 CYS A CA 1
ATOM 1494 C C . CYS A 1 193 ? -12.619 29.078 -10.568 1.00 53.28 193 CYS A C 1
ATOM 1496 O O . CYS A 1 193 ? -12.618 28.271 -11.494 1.00 53.28 193 CYS A O 1
ATOM 1498 N N . ALA A 1 194 ? -12.726 30.391 -10.796 1.00 51.28 194 ALA A N 1
ATOM 1499 C CA . ALA A 1 194 ? -12.988 30.945 -12.128 1.00 51.28 194 ALA A CA 1
ATOM 1500 C C . ALA A 1 194 ? -11.798 30.837 -13.111 1.00 51.28 194 ALA A C 1
ATOM 1502 O O . ALA A 1 194 ? -11.982 31.071 -14.302 1.00 51.28 194 ALA A O 1
ATOM 1503 N N . GLY A 1 195 ? -10.595 30.484 -12.636 1.00 49.84 195 GLY A N 1
ATOM 1504 C CA . GLY A 1 195 ? -9.373 30.416 -13.453 1.00 49.84 195 GLY A CA 1
ATOM 1505 C C . GLY A 1 195 ? -8.730 29.031 -13.594 1.00 49.84 195 GLY A C 1
ATOM 1506 O O . GLY A 1 195 ? -7.723 28.912 -14.286 1.00 49.84 195 GLY A O 1
ATOM 1507 N N . CYS A 1 196 ? -9.263 27.983 -12.955 1.00 47.97 196 CYS A N 1
ATOM 1508 C CA . CYS A 1 196 ? -8.660 26.648 -13.001 1.00 47.97 196 CYS A CA 1
ATOM 1509 C C . CYS A 1 196 ? -9.247 25.801 -14.136 1.00 47.97 196 CYS A C 1
ATOM 1511 O O . CYS A 1 196 ? -10.398 25.377 -14.088 1.00 47.97 196 CYS A O 1
ATOM 1513 N N . SER A 1 197 ? -8.418 25.459 -15.123 1.00 50.31 197 SER A N 1
ATOM 1514 C CA . SER A 1 197 ? -8.731 24.467 -16.164 1.00 50.31 197 SER A CA 1
ATOM 1515 C C . SER A 1 197 ? -8.766 23.015 -15.649 1.00 50.31 197 SER A C 1
ATOM 1517 O O . SER A 1 197 ? -9.053 22.104 -16.419 1.00 50.31 197 SER A O 1
ATOM 1519 N N . MET A 1 198 ? -8.536 22.786 -14.347 1.00 42.88 198 MET A N 1
ATOM 1520 C CA . MET A 1 198 ? -8.690 21.491 -13.663 1.00 42.88 198 MET A CA 1
ATOM 1521 C C . MET A 1 198 ? -9.963 21.429 -12.803 1.00 42.88 198 MET A C 1
ATOM 1523 O O . MET A 1 198 ? -9.938 21.033 -11.639 1.00 42.88 198 MET A O 1
ATOM 1527 N N . ALA A 1 199 ? -11.106 21.793 -13.384 1.00 44.09 199 ALA A N 1
ATOM 1528 C CA . ALA A 1 199 ? -12.411 21.751 -12.716 1.00 44.09 199 ALA A CA 1
ATOM 1529 C C . ALA A 1 199 ? -12.867 20.337 -12.273 1.00 44.09 199 ALA A C 1
ATOM 1531 O O . ALA A 1 199 ? -13.899 20.204 -11.623 1.00 44.09 199 ALA A O 1
ATOM 1532 N N . SER A 1 200 ? -12.118 19.276 -12.593 1.00 42.81 200 SER A N 1
ATOM 1533 C CA . SER A 1 200 ? -12.438 17.888 -12.233 1.00 42.81 200 SER A CA 1
ATOM 1534 C C . SER A 1 200 ? -12.065 17.486 -10.798 1.00 42.81 200 SER A C 1
ATOM 1536 O O . SER A 1 200 ? -12.458 16.404 -10.374 1.00 42.81 200 SER A O 1
ATOM 1538 N N . TYR A 1 201 ? -11.339 18.326 -10.048 1.00 43.00 201 TYR A N 1
ATOM 1539 C CA . TYR A 1 201 ? -10.956 18.050 -8.649 1.00 43.00 201 TYR A CA 1
ATOM 1540 C C . TYR A 1 201 ? -11.622 18.977 -7.618 1.00 43.00 201 TYR A C 1
ATOM 1542 O O . TYR A 1 201 ? -11.436 18.797 -6.416 1.00 43.00 201 TYR A O 1
ATOM 1550 N N . CYS A 1 202 ? -12.442 19.934 -8.059 1.00 37.66 202 CYS A N 1
ATOM 1551 C CA . CYS A 1 202 ? -13.236 20.779 -7.170 1.00 37.66 202 CYS A CA 1
ATOM 1552 C C . CYS A 1 202 ? -14.619 20.149 -6.972 1.00 37.66 202 CYS A C 1
ATOM 1554 O O . CYS A 1 202 ? -15.547 20.408 -7.740 1.00 37.66 202 CYS A O 1
ATOM 1556 N N . PHE A 1 203 ? -14.768 19.300 -5.957 1.00 41.44 203 PHE A N 1
ATOM 1557 C CA . PHE A 1 203 ? -16.077 18.754 -5.608 1.00 41.44 203 PHE A CA 1
ATOM 1558 C C . PHE A 1 203 ? -16.895 19.802 -4.845 1.00 41.44 203 PHE A C 1
ATOM 1560 O O . PHE A 1 203 ? -16.479 20.305 -3.805 1.00 41.44 203 PHE A O 1
ATOM 1567 N N . LYS A 1 204 ? -18.043 20.158 -5.433 1.00 29.86 204 LYS A N 1
ATOM 1568 C CA . LYS A 1 204 ? -19.096 20.982 -4.835 1.00 29.86 204 LYS A CA 1
ATOM 1569 C C . LYS A 1 204 ? -19.696 20.269 -3.616 1.00 29.86 204 LYS A C 1
ATOM 1571 O O . LYS A 1 204 ? -19.848 19.049 -3.654 1.00 29.86 204 LYS A O 1
ATOM 1576 N N . ASN A 1 205 ? -20.067 21.063 -2.609 1.00 33.38 205 ASN A N 1
ATOM 1577 C CA . ASN A 1 205 ? -21.071 20.705 -1.600 1.00 33.38 205 ASN A CA 1
ATOM 1578 C C . ASN A 1 205 ? -22.354 20.169 -2.243 1.00 33.38 205 ASN A C 1
ATOM 1580 O O . ASN A 1 205 ? -22.729 20.697 -3.321 1.00 33.38 205 ASN A O 1
#

Secondary structure (DSSP, 8-state):
-PPPEEEE-SS-EEEE-EEEEEE-TTS-EEEEEEPTT--EEEEETTEEEEEEEEEEE-TTSSEEEEEESS-EEEEETTEEEEE--TT---S-TTS-SEEE-TTS-EEEEEESSEEEEEE-TTS-EEEE-PEEEE-TTTSSSEEEEPEEEEEETTTTEEEEE-SS-EEEEETTTSEEEEEEPP-TT----TTTGGG-S-TTS----

Sequence (205 aa):
MQIPLTFDLGFIRFKALISCVALWKDGSIRSITLFPGEVINIKTSVGDIAARNGFSLYQSGELESLEPAGPVLIPTPIGRLTIFDPDALGITADRNSLIFDKKGRVINLVTSENRIAVQTESGHLKMIEPKLVVNQLDGETMIRKGLTIRFDYSRDQVVINDGDEDCTFSLSNAGFTIERVENPYWTCSSSQCAGCSMASYCFKN

Organism: NCBI:txid2078